Protein AF-0000000070871395 (afdb_homodimer)

Nearest PDB structures (foldseek):
  1ozb-assembly2_G  TM=5.295E-01  e=1.973E-03  Haemophilus influenzae
  5mtw-assembly1_C  TM=5.025E-01  e=4.117E-03  Mycobacterium tuberculosis H37Rv
  5mtw-assembly1_B  TM=5.045E-01  e=3.474E-03  Mycobacterium tuberculosis H37Rv
  5mtw-assembly1_A  TM=5.575E-01  e=1.206E-02  Mycobacterium tuberculosis H37Rv
  1ozb-assembly1_A  TM=4.808E-01  e=6.474E-03  Haemophilus influenzae

Structure (mmCIF, N/CA/C/O backbone):
data_AF-0000000070871395-model_v1
#
loop_
_entity.id
_entity.type
_entity.pdbx_description
1 polymer 'Enoyl-CoA hydratase'
#
loop_
_atom_site.group_PDB
_atom_site.id
_atom_site.type_symbol
_atom_site.label_atom_id
_atom_site.label_alt_id
_atom_site.label_comp_id
_atom_site.label_asym_id
_atom_site.label_entity_id
_atom_site.label_seq_id
_atom_site.pdbx_PDB_ins_code
_atom_site.Cartn_x
_atom_site.Cartn_y
_atom_site.Cartn_z
_atom_site.occupancy
_atom_site.B_iso_or_equiv
_atom_site.auth_seq_id
_atom_site.auth_comp_id
_atom_site.auth_asym_id
_atom_site.auth_atom_id
_atom_site.pdbx_PDB_model_num
ATOM 1 N N . MET A 1 1 ? 12.859 -5.609 12.695 1 22.11 1 MET A N 1
ATOM 2 C CA . MET A 1 1 ? 11.422 -5.828 12.516 1 22.11 1 MET A CA 1
ATOM 3 C C . MET A 1 1 ? 11.125 -7.301 12.258 1 22.11 1 MET A C 1
ATOM 5 O O . MET A 1 1 ? 11.57 -7.859 11.25 1 22.11 1 MET A O 1
ATOM 9 N N . ARG A 1 2 ? 11.016 -8.039 13.227 1 26.95 2 ARG A N 1
ATOM 10 C CA . ARG A 1 2 ? 10.969 -9.5 13.164 1 26.95 2 ARG A CA 1
ATOM 11 C C . ARG A 1 2 ? 9.703 -9.977 12.469 1 26.95 2 ARG A C 1
ATOM 13 O O . ARG A 1 2 ? 8.594 -9.578 12.836 1 26.95 2 ARG A O 1
ATOM 20 N N . ILE A 1 3 ? 9.758 -10.367 11.234 1 33.81 3 ILE A N 1
ATOM 21 C CA . ILE A 1 3 ? 8.719 -11.094 10.516 1 33.81 3 ILE A CA 1
ATOM 22 C C . ILE A 1 3 ? 8.375 -12.383 11.258 1 33.81 3 ILE A C 1
ATOM 24 O O . ILE A 1 3 ? 9.211 -13.289 11.359 1 33.81 3 ILE A O 1
ATOM 28 N N . THR A 1 4 ? 7.934 -12.305 12.461 1 33.53 4 THR A N 1
ATOM 29 C CA . THR A 1 4 ? 7.629 -13.547 13.18 1 33.53 4 THR A CA 1
ATOM 30 C C . THR A 1 4 ? 6.703 -14.43 12.352 1 33.53 4 THR A C 1
ATOM 32 O O . THR A 1 4 ? 6.051 -13.961 11.414 1 33.53 4 THR A O 1
ATOM 35 N N . ASN A 1 5 ? 6.641 -15.781 12.648 1 34.91 5 ASN A N 1
ATOM 36 C CA . ASN A 1 5 ? 5.832 -16.906 12.211 1 34.91 5 ASN A CA 1
ATOM 37 C C . ASN A 1 5 ? 4.363 -16.516 12.047 1 34.91 5 ASN A C 1
ATOM 39 O O . ASN A 1 5 ? 3.477 -17.375 12.133 1 34.91 5 ASN A O 1
ATOM 43 N N . LYS A 1 6 ? 3.936 -15.336 12.453 1 36.53 6 LYS A N 1
ATOM 44 C CA . LYS A 1 6 ? 2.521 -15.047 12.664 1 36.53 6 LYS A CA 1
ATOM 45 C C . LYS A 1 6 ? 1.732 -15.18 11.367 1 36.53 6 LYS A C 1
ATOM 47 O O . LYS A 1 6 ? 2.279 -14.984 10.281 1 36.53 6 LYS A O 1
ATOM 52 N N . LYS A 1 7 ? 0.699 -15.891 11.289 1 37.47 7 LYS A N 1
ATOM 53 C CA . LYS A 1 7 ? -0.439 -15.93 10.375 1 37.47 7 LYS A CA 1
ATOM 54 C C . LYS A 1 7 ? -0.646 -14.578 9.703 1 37.47 7 LYS A C 1
ATOM 56 O O . LYS A 1 7 ? -0.75 -13.547 10.375 1 37.47 7 LYS A O 1
ATOM 61 N N . SER A 1 8 ? 0.029 -14.312 8.586 1 41.66 8 SER A N 1
ATOM 62 C CA . SER A 1 8 ? -0.013 -13.094 7.781 1 41.66 8 SER A CA 1
ATOM 63 C C . SER A 1 8 ? -1.347 -12.375 7.938 1 41.66 8 SER A C 1
ATOM 65 O O . SER A 1 8 ? -2.406 -13 7.91 1 41.66 8 SER A O 1
ATOM 67 N N . LEU A 1 9 ? -1.372 -11.484 8.734 1 41.53 9 LEU A N 1
ATOM 68 C CA . LEU A 1 9 ? -2.57 -10.664 8.883 1 41.53 9 LEU A CA 1
ATOM 69 C C . LEU A 1 9 ? -3.34 -10.586 7.57 1 41.53 9 LEU A C 1
ATOM 71 O O . LEU A 1 9 ? -4.555 -10.383 7.57 1 41.53 9 LEU A O 1
ATOM 75 N N . THR A 1 10 ? -2.6 -10.656 6.469 1 49.53 10 THR A N 1
ATOM 76 C CA . THR A 1 10 ? -3.295 -10.445 5.203 1 49.53 10 THR A CA 1
ATOM 77 C C . THR A 1 10 ? -3.711 -11.781 4.586 1 49.53 10 THR A C 1
ATOM 79 O O . THR A 1 10 ? -4.375 -11.805 3.545 1 49.53 10 THR A O 1
ATOM 82 N N . GLY A 1 11 ? -3.814 -12.789 5.535 1 52.81 11 GLY A N 1
ATOM 83 C CA . GLY A 1 11 ? -4.211 -14.047 4.934 1 52.81 11 GLY A CA 1
ATOM 84 C C . GLY A 1 11 ? -3.451 -14.367 3.658 1 52.81 11 GLY A C 1
ATOM 85 O O . GLY A 1 11 ? -4.027 -14.875 2.695 1 52.81 11 GLY A O 1
ATOM 86 N N . ASP A 1 12 ? -2.287 -13.906 3.527 1 58.03 12 ASP A N 1
ATOM 87 C CA . ASP A 1 12 ? -1.455 -14.195 2.363 1 58.03 12 ASP A CA 1
ATOM 88 C C . ASP A 1 12 ? -1.134 -15.688 2.271 1 58.03 12 ASP A C 1
ATOM 90 O O . ASP A 1 12 ? -0.47 -16.234 3.15 1 58.03 12 ASP A O 1
ATOM 94 N N . HIS A 1 13 ? -1.81 -16.312 1.354 1 65.81 13 HIS A N 1
ATOM 95 C CA . HIS A 1 13 ? -1.673 -17.75 1.181 1 65.81 13 HIS A CA 1
ATOM 96 C C . HIS A 1 13 ? -0.611 -18.078 0.138 1 65.81 13 HIS A C 1
ATOM 98 O O . HIS A 1 13 ? -0.397 -19.25 -0.186 1 65.81 13 HIS A O 1
ATOM 104 N N . ASN A 1 14 ? 0.139 -17.031 -0.282 1 75.69 14 ASN A N 1
ATOM 105 C CA . ASN A 1 14 ? 1.193 -17.266 -1.264 1 75.69 14 ASN A CA 1
ATOM 106 C C . ASN A 1 14 ? 2.461 -17.797 -0.61 1 75.69 14 ASN A C 1
ATOM 108 O O . ASN A 1 14 ? 3.045 -17.156 0.259 1 75.69 14 ASN A O 1
ATOM 112 N N . TRP A 1 15 ? 2.936 -19 -0.992 1 77.19 15 TRP A N 1
ATOM 113 C CA . TRP A 1 15 ? 4 -19.75 -0.339 1 77.19 15 TRP A CA 1
ATOM 114 C C . TRP A 1 15 ? 5.336 -19.016 -0.461 1 77.19 15 TRP A C 1
ATOM 116 O O . TRP A 1 15 ? 6.25 -19.25 0.335 1 77.19 15 TRP A O 1
ATOM 126 N N . ILE A 1 16 ? 5.496 -18.125 -1.327 1 82.06 16 ILE A N 1
ATOM 127 C CA . ILE A 1 16 ? 6.77 -17.453 -1.556 1 82.06 16 ILE A CA 1
ATOM 128 C C . ILE A 1 16 ? 7.051 -16.484 -0.412 1 82.06 16 ILE A C 1
ATOM 130 O O . ILE A 1 16 ? 8.18 -16 -0.262 1 82.06 16 ILE A O 1
ATOM 134 N N . HIS A 1 17 ? 6.016 -16.141 0.31 1 85.69 17 HIS A N 1
ATOM 135 C CA . HIS A 1 17 ? 6.172 -15.211 1.426 1 85.69 17 HIS A CA 1
ATOM 136 C C . HIS A 1 17 ? 6.391 -15.961 2.736 1 85.69 17 HIS A C 1
ATOM 138 O O . HIS A 1 17 ? 6.441 -15.352 3.805 1 85.69 17 HIS A O 1
ATOM 144 N N . LYS A 1 18 ? 6.559 -17.266 2.66 1 85.5 18 LYS A N 1
ATOM 145 C CA . LYS A 1 18 ? 6.699 -18.094 3.844 1 85.5 18 LYS A CA 1
ATOM 146 C C . LYS A 1 18 ? 8.141 -18.547 4.035 1 85.5 18 LYS A C 1
ATOM 148 O O . LYS A 1 18 ? 8.906 -18.625 3.07 1 85.5 18 LYS A O 1
ATOM 153 N N . TYR A 1 19 ? 8.461 -18.875 5.258 1 87 19 TYR A N 1
ATOM 154 C CA . TYR A 1 19 ? 9.844 -19.203 5.605 1 87 19 TYR A CA 1
ATOM 155 C C . TYR A 1 19 ? 10.305 -20.469 4.895 1 87 19 TYR A C 1
ATOM 157 O O . TYR A 1 19 ? 11.5 -20.656 4.656 1 87 19 TYR A O 1
ATOM 165 N N . ASP A 1 20 ? 9.367 -21.328 4.582 1 88.12 20 ASP A N 1
ATOM 166 C CA . ASP A 1 20 ? 9.727 -22.578 3.926 1 88.12 20 ASP A CA 1
ATOM 167 C C . ASP A 1 20 ? 9.68 -22.453 2.406 1 88.12 20 ASP A C 1
ATOM 169 O O . ASP A 1 20 ? 9.617 -23.453 1.688 1 88.12 20 ASP A O 1
ATOM 173 N N . ALA A 1 21 ? 9.703 -21.219 1.979 1 84.88 21 ALA A N 1
ATOM 174 C CA . ALA A 1 21 ? 9.594 -20.969 0.545 1 84.88 21 ALA A CA 1
ATOM 175 C C . ALA A 1 21 ? 10.703 -21.688 -0.224 1 84.88 21 ALA A C 1
ATOM 177 O O . ALA A 1 21 ? 10.453 -22.281 -1.278 1 84.88 21 ALA A O 1
ATOM 178 N N . LYS A 1 22 ? 11.898 -21.625 0.242 1 85.19 22 LYS A N 1
ATOM 179 C CA . LYS A 1 22 ? 13.016 -22.266 -0.432 1 85.19 22 LYS A CA 1
ATOM 180 C C . LYS A 1 22 ? 12.789 -23.781 -0.549 1 85.19 22 LYS A C 1
ATOM 182 O O . LYS A 1 22 ? 13.016 -24.359 -1.609 1 85.19 22 LYS A O 1
ATOM 187 N N . GLU A 1 23 ? 12.328 -24.281 0.44 1 89.19 23 GLU A N 1
ATOM 188 C CA . GLU A 1 23 ? 12.062 -25.719 0.458 1 89.19 23 GLU A CA 1
ATOM 189 C C . GLU A 1 23 ? 10.945 -26.094 -0.518 1 89.19 23 GLU A C 1
ATOM 191 O O . GLU A 1 23 ? 10.914 -27.203 -1.042 1 89.19 23 GLU A O 1
ATOM 196 N N . ARG A 1 24 ? 10.125 -25.141 -0.792 1 82.56 24 ARG A N 1
ATOM 197 C CA . ARG A 1 24 ? 8.977 -25.391 -1.659 1 82.56 24 ARG A CA 1
ATOM 198 C C . ARG A 1 24 ? 9.312 -25.062 -3.113 1 82.56 24 ARG A C 1
ATOM 200 O O . ARG A 1 24 ? 8.469 -25.219 -3.996 1 82.56 24 ARG A O 1
ATOM 207 N N . GLY A 1 25 ? 10.594 -24.578 -3.227 1 83.06 25 GLY A N 1
ATOM 208 C CA . GLY A 1 25 ? 11.008 -24.453 -4.613 1 83.06 25 GLY A CA 1
ATOM 209 C C . GLY A 1 25 ? 11.281 -23.016 -5.027 1 83.06 25 GLY A C 1
ATOM 210 O O . GLY A 1 25 ? 11.508 -22.734 -6.207 1 83.06 25 GLY A O 1
ATOM 211 N N . SER A 1 26 ? 11.219 -22.109 -4.129 1 83 26 SER A N 1
ATOM 212 C CA . SER A 1 26 ? 11.555 -20.734 -4.453 1 83 26 SER A CA 1
ATOM 213 C C . SER A 1 26 ? 13.008 -20.594 -4.898 1 83 26 SER A C 1
ATOM 215 O O . SER A 1 26 ? 13.891 -21.234 -4.328 1 83 26 SER A O 1
ATOM 217 N N . PRO A 1 27 ? 13.219 -19.766 -5.895 1 86.5 27 PRO A N 1
ATOM 218 C CA . PRO A 1 27 ? 14.609 -19.531 -6.309 1 86.5 27 PRO A CA 1
ATOM 219 C C . PRO A 1 27 ? 15.375 -18.641 -5.34 1 86.5 27 PRO A C 1
ATOM 221 O O . PRO A 1 27 ? 16.578 -18.422 -5.516 1 86.5 27 PRO A O 1
ATOM 224 N N . PHE A 1 28 ? 14.797 -18.234 -4.352 1 88.38 28 PHE A N 1
ATOM 225 C CA . PHE A 1 28 ? 15.422 -17.312 -3.404 1 88.38 28 PHE A CA 1
ATOM 226 C C . PHE A 1 28 ? 15.805 -18.047 -2.123 1 88.38 28 PHE A C 1
ATOM 228 O O . PHE A 1 28 ? 15.188 -19.047 -1.763 1 88.38 28 PHE A O 1
ATOM 235 N N . GLU A 1 29 ? 16.797 -17.547 -1.512 1 88.62 29 GLU A N 1
ATOM 236 C CA . GLU A 1 29 ? 17.344 -18.188 -0.327 1 88.62 29 GLU A CA 1
ATOM 237 C C . GLU A 1 29 ? 16.484 -17.906 0.906 1 88.62 29 GLU A C 1
ATOM 239 O O . GLU A 1 29 ? 16.641 -18.562 1.935 1 88.62 29 GLU A O 1
ATOM 244 N N . ASP A 1 30 ? 15.633 -16.922 0.825 1 91 30 ASP A N 1
ATOM 245 C CA . ASP A 1 30 ? 14.75 -16.516 1.918 1 91 30 ASP A CA 1
ATOM 246 C C . ASP A 1 30 ? 13.367 -16.125 1.396 1 91 30 ASP A C 1
ATOM 248 O O . ASP A 1 30 ? 13.164 -16.016 0.184 1 91 30 ASP A O 1
ATOM 252 N N . ALA A 1 31 ? 12.406 -15.977 2.309 1 90 31 ALA A N 1
ATOM 253 C CA . ALA A 1 31 ? 11.062 -15.531 1.953 1 90 31 ALA A CA 1
ATOM 254 C C . ALA A 1 31 ? 11.086 -14.133 1.355 1 90 31 ALA A C 1
ATOM 256 O O . ALA A 1 31 ? 11.938 -13.312 1.709 1 90 31 ALA A O 1
ATOM 257 N N . ILE A 1 32 ? 10.203 -13.875 0.494 1 91.25 32 ILE A N 1
ATOM 258 C CA . ILE A 1 32 ? 10.023 -12.562 -0.107 1 91.25 32 ILE A CA 1
ATOM 259 C C . ILE A 1 32 ? 9.055 -11.734 0.738 1 91.25 32 ILE A C 1
ATOM 261 O O . ILE A 1 32 ? 8 -12.234 1.15 1 91.25 32 ILE A O 1
ATOM 265 N N . ALA A 1 33 ? 9.43 -10.484 1.081 1 90.81 33 ALA A N 1
ATOM 266 C CA . ALA A 1 33 ? 8.516 -9.562 1.755 1 90.81 33 ALA A CA 1
ATOM 267 C C . ALA A 1 33 ? 7.332 -9.211 0.858 1 90.81 33 ALA A C 1
ATOM 269 O O . ALA A 1 33 ? 7.484 -9.062 -0.356 1 90.81 33 ALA A O 1
ATOM 270 N N . HIS A 1 34 ? 6.188 -9.062 1.497 1 89.56 34 HIS A N 1
ATOM 271 C CA . HIS A 1 34 ? 5.047 -8.547 0.75 1 89.56 34 HIS A CA 1
ATOM 272 C C . HIS A 1 34 ? 5.324 -7.145 0.223 1 89.56 34 HIS A C 1
ATOM 274 O O . HIS A 1 34 ? 5.887 -6.309 0.935 1 89.56 34 HIS A O 1
ATOM 280 N N . GLY A 1 35 ? 4.934 -6.898 -0.974 1 92.19 35 GLY A N 1
ATOM 281 C CA . GLY A 1 35 ? 5.109 -5.578 -1.555 1 92.19 35 GLY A CA 1
ATOM 282 C C . GLY A 1 35 ? 4.516 -4.469 -0.708 1 92.19 35 GLY A C 1
ATOM 283 O O . GLY A 1 35 ? 5.133 -3.414 -0.536 1 92.19 35 GLY A O 1
ATOM 284 N N . LEU A 1 36 ? 3.385 -4.758 -0.172 1 92.62 36 LEU A N 1
ATOM 285 C CA . LEU A 1 36 ? 2.699 -3.744 0.622 1 92.62 36 LEU A CA 1
ATOM 286 C C . LEU A 1 36 ? 3.424 -3.508 1.943 1 92.62 36 LEU A C 1
ATOM 288 O O . LEU A 1 36 ? 3.336 -2.42 2.518 1 92.62 36 LEU A O 1
ATOM 292 N N . LEU A 1 37 ? 4.094 -4.504 2.412 1 88.81 37 LEU A N 1
ATOM 293 C CA . LEU A 1 37 ? 4.949 -4.281 3.574 1 88.81 37 LEU A CA 1
ATOM 294 C C . LEU A 1 37 ? 6.09 -3.33 3.232 1 88.81 37 LEU A C 1
ATOM 296 O O . LEU A 1 37 ? 6.359 -2.387 3.979 1 88.81 37 LEU A O 1
ATOM 300 N N . THR A 1 38 ? 6.75 -3.584 2.141 1 91.75 38 THR A N 1
ATOM 301 C CA . THR A 1 38 ? 7.805 -2.693 1.665 1 91.75 38 THR A CA 1
ATOM 302 C C . THR A 1 38 ? 7.277 -1.269 1.515 1 91.75 38 THR A C 1
ATOM 304 O O . THR A 1 38 ? 7.914 -0.315 1.969 1 91.75 38 THR A O 1
ATOM 307 N N . LEU A 1 39 ? 6.105 -1.168 0.955 1 95 39 LEU A N 1
ATOM 308 C CA . LEU A 1 39 ? 5.48 0.131 0.728 1 95 39 LEU A CA 1
ATOM 309 C C . LEU A 1 39 ? 5.184 0.829 2.051 1 95 39 LEU A C 1
ATOM 311 O O . LEU A 1 39 ? 5.289 2.055 2.15 1 95 39 LEU A O 1
ATOM 315 N N . SER A 1 40 ? 4.887 0.108 3.033 1 91 40 SER A N 1
ATOM 316 C CA . SER A 1 40 ? 4.43 0.653 4.305 1 91 40 SER A CA 1
ATOM 317 C C . SER A 1 40 ? 5.547 1.415 5.016 1 91 40 SER A C 1
ATOM 319 O O . SER A 1 40 ? 5.285 2.199 5.93 1 91 40 SER A O 1
ATOM 321 N N . PHE A 1 41 ? 6.734 1.314 4.602 1 89.94 41 PHE A N 1
ATOM 322 C CA . PHE A 1 41 ? 7.855 2.018 5.215 1 89.94 41 PHE A CA 1
ATOM 323 C C . PHE A 1 41 ? 8 3.418 4.629 1 89.94 41 PHE A C 1
ATOM 325 O O . PHE A 1 41 ? 8.68 4.266 5.207 1 89.94 41 PHE A O 1
ATOM 332 N N . THR A 1 42 ? 7.383 3.68 3.543 1 93.19 42 THR A N 1
ATOM 333 C CA . THR A 1 42 ? 7.645 4.906 2.797 1 93.19 42 THR A CA 1
ATOM 334 C C . THR A 1 42 ? 7.156 6.125 3.574 1 93.19 42 THR A C 1
ATOM 336 O O . THR A 1 42 ? 7.816 7.164 3.588 1 93.19 42 THR A O 1
ATOM 339 N N . PRO A 1 43 ? 6.004 6.09 4.25 1 87.88 43 PRO A N 1
ATOM 340 C CA . PRO A 1 43 ? 5.594 7.277 5 1 87.88 43 PRO A CA 1
ATOM 341 C C . PRO A 1 43 ? 6.598 7.668 6.082 1 87.88 43 PRO A C 1
ATOM 343 O O . PRO A 1 43 ? 6.902 8.852 6.25 1 87.88 43 PRO A O 1
ATOM 346 N N . THR A 1 44 ? 7.082 6.688 6.812 1 85 44 THR A N 1
ATOM 347 C CA . THR A 1 44 ? 8.062 6.949 7.859 1 85 44 THR A CA 1
ATOM 348 C C . THR A 1 44 ? 9.359 7.496 7.27 1 85 44 THR A C 1
ATOM 350 O O . THR A 1 44 ? 9.93 8.453 7.789 1 85 44 THR A O 1
ATOM 353 N N . MET A 1 45 ? 9.805 6.906 6.25 1 87.94 45 MET A N 1
ATOM 354 C CA . MET A 1 45 ? 11.023 7.359 5.578 1 87.94 45 MET A CA 1
ATOM 355 C C . MET A 1 45 ? 10.867 8.797 5.09 1 87.94 45 MET A C 1
ATOM 357 O O . MET A 1 45 ? 11.789 9.602 5.227 1 87.94 45 MET A O 1
ATOM 361 N N . LEU A 1 46 ? 9.727 9.062 4.516 1 86.75 46 LEU A N 1
ATOM 362 C CA . LEU A 1 46 ? 9.461 10.398 4.004 1 86.75 46 LEU A CA 1
ATOM 363 C C . LEU A 1 46 ? 9.453 11.422 5.137 1 86.75 46 LEU A C 1
ATOM 365 O O . LEU A 1 46 ? 10.016 12.516 5 1 86.75 46 LEU A O 1
ATOM 369 N N . TYR A 1 47 ? 8.82 11.078 6.199 1 82.88 47 TYR A N 1
ATOM 370 C CA . TYR A 1 47 ? 8.805 11.953 7.363 1 82.88 47 TYR A CA 1
ATOM 371 C C . TYR A 1 47 ? 10.219 12.273 7.824 1 82.88 47 TYR A C 1
ATOM 373 O O . TYR A 1 47 ? 10.531 13.43 8.125 1 82.88 47 TYR A O 1
ATOM 381 N N . GLU A 1 48 ? 11.031 11.266 7.895 1 82.88 48 GLU A N 1
ATOM 382 C CA . GLU A 1 48 ? 12.414 11.445 8.312 1 82.88 48 GLU A CA 1
ATOM 383 C C . GLU A 1 48 ? 13.156 12.398 7.379 1 82.88 48 GLU A C 1
ATOM 385 O O . GLU A 1 48 ? 13.922 13.25 7.832 1 82.88 48 GLU A O 1
ATOM 390 N N . VAL A 1 49 ? 12.906 12.273 6.137 1 82.31 49 VAL A N 1
ATOM 391 C CA . VAL A 1 49 ? 13.555 13.109 5.129 1 82.31 49 VAL A CA 1
ATOM 392 C C . VAL A 1 49 ? 13.086 14.555 5.277 1 82.31 49 VAL A C 1
ATOM 394 O O . VAL A 1 49 ? 13.891 15.484 5.211 1 82.31 49 VAL A O 1
ATOM 397 N N . ILE A 1 50 ? 11.836 14.711 5.461 1 77.12 50 ILE A N 1
ATOM 398 C CA . ILE A 1 50 ? 11.266 16.047 5.586 1 77.12 50 ILE A CA 1
ATOM 399 C C . ILE A 1 50 ? 11.789 16.719 6.855 1 77.12 50 ILE A C 1
ATOM 401 O O . ILE A 1 50 ? 12.188 17.891 6.832 1 77.12 50 ILE A O 1
ATOM 405 N N . MET A 1 51 ? 11.766 15.992 7.926 1 74.94 51 MET A N 1
ATOM 406 C CA . MET A 1 51 ? 12.203 16.547 9.203 1 74.94 51 MET A CA 1
ATOM 407 C C . MET A 1 51 ? 13.688 16.891 9.164 1 74.94 51 MET A C 1
ATOM 409 O O . MET A 1 51 ? 14.125 17.859 9.773 1 74.94 51 MET A O 1
ATOM 413 N N . ARG A 1 52 ? 14.352 16.094 8.523 1 73.81 52 ARG A N 1
ATOM 414 C CA . ARG A 1 52 ? 15.797 16.312 8.438 1 73.81 52 ARG A CA 1
ATOM 415 C C . ARG A 1 52 ? 16.125 17.516 7.555 1 73.81 52 ARG A C 1
ATOM 417 O O . ARG A 1 52 ? 17.031 18.281 7.848 1 73.81 52 ARG A O 1
ATOM 424 N N . ASN A 1 53 ? 15.469 17.641 6.473 1 69.56 53 ASN A N 1
ATOM 425 C CA . ASN A 1 53 ? 15.82 18.641 5.48 1 69.56 53 ASN A CA 1
ATOM 426 C C . ASN A 1 53 ? 14.969 19.906 5.633 1 69.56 53 ASN A C 1
ATOM 428 O O . ASN A 1 53 ? 15.383 20.984 5.215 1 69.56 53 ASN A O 1
ATOM 432 N N . PHE A 1 54 ? 13.805 19.812 5.992 1 58.34 54 PHE A N 1
ATOM 433 C CA . PHE A 1 54 ? 12.898 20.953 6.039 1 58.34 54 PHE A CA 1
ATOM 434 C C . PHE A 1 54 ? 12.688 21.406 7.477 1 58.34 54 PHE A C 1
ATOM 436 O O . PHE A 1 54 ? 11.633 21.938 7.812 1 58.34 54 PHE A O 1
ATOM 443 N N . ASN A 1 55 ? 13.625 21.188 8.289 1 51.53 55 ASN A N 1
ATOM 444 C CA . ASN A 1 55 ? 13.5 21.891 9.562 1 51.53 55 ASN A CA 1
ATOM 445 C C . ASN A 1 55 ? 12.844 23.25 9.391 1 51.53 55 ASN A C 1
ATOM 447 O O . ASN A 1 55 ? 12.312 23.812 10.344 1 51.53 55 ASN A O 1
ATOM 451 N N . ALA A 1 56 ? 13.148 23.906 8.258 1 42.94 56 ALA A N 1
ATOM 452 C CA . ALA A 1 56 ? 12.844 25.328 8.094 1 42.94 56 ALA A CA 1
ATOM 453 C C . ALA A 1 56 ? 11.414 25.531 7.602 1 42.94 56 ALA A C 1
ATOM 455 O O . ALA A 1 56 ? 10.984 26.656 7.375 1 42.94 56 ALA A O 1
ATOM 456 N N . LEU A 1 57 ? 10.875 24.562 6.961 1 46.94 57 LEU A N 1
ATOM 457 C CA . LEU A 1 57 ? 9.578 25.047 6.504 1 46.94 57 LEU A CA 1
ATOM 458 C C . LEU A 1 57 ? 8.648 25.312 7.684 1 46.94 57 LEU A C 1
ATOM 460 O O . LEU A 1 57 ? 8.648 24.562 8.664 1 46.94 57 LEU A O 1
ATOM 464 N N . PRO A 1 58 ? 8.422 26.578 7.898 1 43.56 58 PRO A N 1
ATOM 465 C CA . PRO A 1 58 ? 7.488 26.938 8.969 1 43.56 58 PRO A CA 1
ATOM 466 C C . PRO A 1 58 ? 6.32 25.953 9.094 1 43.56 58 PRO A C 1
ATOM 468 O O . PRO A 1 58 ? 5.344 26.062 8.344 1 43.56 58 PRO A O 1
ATOM 471 N N . LEU A 1 59 ? 6.605 24.609 9.156 1 48.31 59 LEU A N 1
ATOM 472 C CA . LEU A 1 59 ? 5.641 23.594 9.547 1 48.31 59 LEU A CA 1
ATOM 473 C C . LEU A 1 59 ? 4.723 24.109 10.656 1 48.31 59 LEU A C 1
ATOM 475 O O . LEU A 1 59 ? 3.838 23.375 11.117 1 48.31 59 LEU A O 1
ATOM 479 N N . LYS A 1 60 ? 5.16 25.25 11.133 1 49.41 60 LYS A N 1
ATOM 480 C CA . LYS A 1 60 ? 4.328 25.828 12.188 1 49.41 60 LYS A CA 1
ATOM 481 C C . LYS A 1 60 ? 2.865 25.891 11.758 1 49.41 60 LYS A C 1
ATOM 483 O O . LYS A 1 60 ? 1.965 25.828 12.594 1 49.41 60 LYS A O 1
ATOM 488 N N . GLN A 1 61 ? 2.738 25.984 10.43 1 54.94 61 GL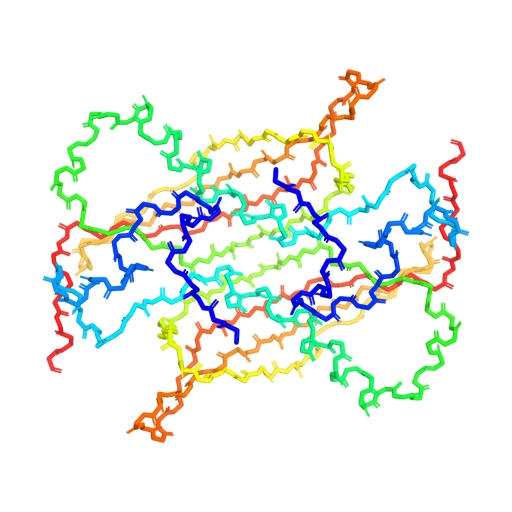N A N 1
ATOM 489 C CA . GLN A 1 61 ? 1.337 26.141 10.047 1 54.94 61 GLN A CA 1
ATOM 490 C C . GLN A 1 61 ? 0.797 24.859 9.422 1 54.94 61 GLN A C 1
ATOM 492 O O . GLN A 1 61 ? -0.337 24.828 8.945 1 54.94 61 GLN A O 1
ATOM 497 N N . MET A 1 62 ? 1.738 23.812 9.406 1 59.12 62 MET A N 1
ATOM 498 C CA . MET A 1 62 ? 1.2 22.578 8.852 1 59.12 62 MET A CA 1
ATOM 499 C C . MET A 1 62 ? 0.37 21.828 9.891 1 59.12 62 MET A C 1
ATOM 501 O O . MET A 1 62 ? 0.869 21.5 10.969 1 59.12 62 MET A O 1
ATOM 505 N N . LYS A 1 63 ? -0.875 21.875 9.609 1 65 63 LYS A N 1
ATOM 506 C CA . LYS A 1 63 ? -1.784 21.266 10.578 1 65 63 LYS A CA 1
ATOM 507 C C . LYS A 1 63 ? -1.799 19.75 10.438 1 65 63 LYS A C 1
ATOM 509 O O . LYS A 1 63 ? -1.7 19.016 11.43 1 65 63 LYS A O 1
ATOM 514 N N . SER A 1 64 ? -1.874 19.297 9.039 1 73 64 SER A N 1
ATOM 515 C CA . SER A 1 64 ? -1.896 17.844 8.875 1 73 64 SER A CA 1
ATOM 516 C C . SER A 1 64 ? -1.399 17.438 7.488 1 73 64 SER A C 1
ATOM 518 O O . SER A 1 64 ? -1.484 18.219 6.539 1 73 64 SER A O 1
ATOM 520 N N . THR A 1 65 ? -0.684 16.391 7.387 1 79.44 65 THR A N 1
ATOM 521 C CA . THR A 1 65 ? -0.347 15.742 6.125 1 79.44 65 THR A CA 1
ATOM 522 C C . THR A 1 65 ? -1.152 14.461 5.941 1 79.44 65 THR A C 1
ATOM 524 O O . THR A 1 65 ? -1.266 13.656 6.871 1 79.44 65 THR A O 1
ATOM 527 N N . VAL A 1 66 ? -1.722 14.352 4.758 1 84.38 66 VAL A N 1
ATOM 528 C CA . VAL A 1 66 ? -2.574 13.203 4.469 1 84.38 66 VAL A CA 1
ATOM 529 C C . VAL A 1 66 ? -2.027 12.445 3.266 1 84.38 66 VAL A C 1
ATOM 531 O O . VAL A 1 66 ? -1.617 13.055 2.273 1 84.38 66 VAL A O 1
ATOM 534 N N . ASN A 1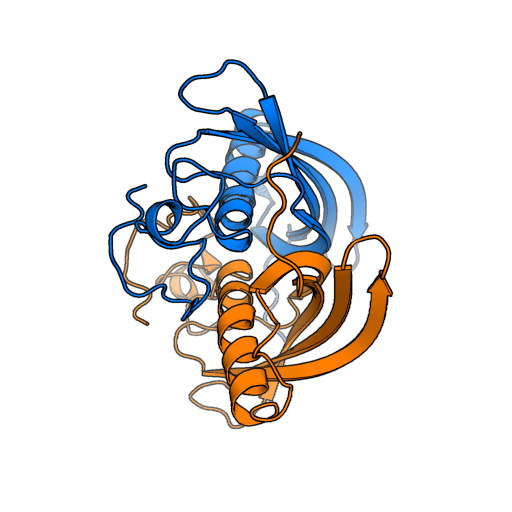 67 ? -1.887 11.18 3.422 1 92.5 67 ASN A N 1
ATOM 535 C CA . ASN A 1 67 ? -1.686 10.336 2.25 1 92.5 67 ASN A CA 1
ATOM 536 C C . ASN A 1 67 ? -2.947 10.242 1.398 1 92.5 67 ASN A C 1
ATOM 538 O O . ASN A 1 67 ? -3.896 9.547 1.759 1 92.5 67 ASN A O 1
ATOM 542 N N . TYR A 1 68 ? -2.91 10.969 0.3 1 94.75 68 TYR A N 1
ATOM 543 C CA . TYR A 1 68 ? -4.086 11.055 -0.558 1 94.75 68 TYR A CA 1
ATOM 544 C C . TYR A 1 68 ? -4.148 9.875 -1.522 1 94.75 68 TYR A C 1
ATOM 546 O O . TYR A 1 68 ? -5.199 9.594 -2.105 1 94.75 68 TYR A O 1
ATOM 554 N N . GLY A 1 69 ? -3.027 9.234 -1.727 1 97.81 69 GLY A N 1
ATOM 555 C CA . GLY A 1 69 ? -2.996 8.078 -2.604 1 97.81 69 GLY A CA 1
ATOM 556 C C . GLY A 1 69 ? -1.707 7.965 -3.396 1 97.81 69 GLY A C 1
ATOM 557 O O . GLY A 1 69 ? -0.657 8.43 -2.951 1 97.81 69 GLY A O 1
ATOM 558 N N . TYR A 1 70 ? -1.817 7.27 -4.531 1 98.56 70 TYR A N 1
ATOM 559 C CA . TYR A 1 70 ? -0.68 6.984 -5.398 1 98.56 70 TYR A CA 1
ATOM 560 C C . TYR A 1 70 ? -1.09 7.02 -6.867 1 98.56 70 TYR A C 1
ATOM 562 O O . TYR A 1 70 ? -2.156 6.523 -7.23 1 98.56 70 TYR A O 1
ATOM 570 N N . ASP A 1 71 ? -0.22 7.598 -7.664 1 98.56 71 ASP A N 1
ATOM 571 C CA . ASP A 1 71 ? -0.465 7.621 -9.102 1 98.56 71 ASP A CA 1
ATOM 572 C C . ASP A 1 71 ? 0.11 6.379 -9.781 1 98.56 71 ASP A C 1
ATOM 574 O O . ASP A 1 71 ? -0.314 6.008 -10.875 1 98.56 71 ASP A O 1
ATOM 578 N N . LYS A 1 72 ? 1.103 5.797 -9.055 1 98.62 72 LYS A N 1
ATOM 579 C CA . LYS A 1 72 ? 1.759 4.617 -9.609 1 98.62 72 LYS A CA 1
ATOM 580 C C . LYS A 1 72 ? 2.602 3.904 -8.555 1 98.62 72 LYS A C 1
ATOM 582 O O . LYS A 1 72 ? 3.309 4.551 -7.781 1 98.62 72 LYS A O 1
ATOM 587 N N . ILE A 1 73 ? 2.467 2.613 -8.562 1 98.62 73 ILE A N 1
ATOM 588 C CA . ILE A 1 73 ? 3.371 1.761 -7.793 1 98.62 73 ILE A CA 1
ATOM 589 C C . ILE A 1 73 ? 3.787 0.559 -8.641 1 98.62 73 ILE A C 1
ATOM 591 O O . ILE A 1 73 ? 2.941 -0.1 -9.25 1 98.62 73 ILE A O 1
ATOM 595 N N . ARG A 1 74 ? 5.086 0.333 -8.711 1 98.69 74 ARG A N 1
ATOM 596 C CA . ARG A 1 74 ? 5.574 -0.899 -9.32 1 98.69 74 ARG A CA 1
ATOM 597 C C . ARG A 1 74 ? 6.566 -1.605 -8.406 1 98.69 74 ARG A C 1
ATOM 599 O O . ARG A 1 74 ? 7.52 -0.991 -7.918 1 98.69 74 ARG A O 1
ATOM 606 N N . PHE A 1 75 ? 6.234 -2.857 -8.141 1 97.56 75 PHE A N 1
ATOM 607 C CA . PHE A 1 75 ? 7.203 -3.717 -7.469 1 97.56 75 PHE A CA 1
ATOM 608 C C . PHE A 1 75 ? 8.094 -4.422 -8.484 1 97.56 75 PHE A C 1
ATOM 610 O O . PHE A 1 75 ? 7.617 -5.219 -9.289 1 97.56 75 PHE A O 1
ATOM 617 N N . ILE A 1 76 ? 9.367 -4.168 -8.398 1 97.06 76 ILE A N 1
ATOM 618 C CA . ILE A 1 76 ? 10.281 -4.523 -9.477 1 97.06 76 ILE A CA 1
ATOM 619 C C . ILE A 1 76 ? 11.102 -5.75 -9.07 1 97.06 76 ILE A C 1
ATOM 621 O O . ILE A 1 76 ? 11 -6.805 -9.703 1 97.06 76 ILE A O 1
ATOM 625 N N . SER A 1 77 ? 11.859 -5.594 -7.988 1 96.19 77 SER A N 1
ATOM 626 C CA . SER A 1 77 ? 12.672 -6.703 -7.5 1 96.19 77 SER A CA 1
ATOM 627 C C . SER A 1 77 ? 12.203 -7.16 -6.121 1 96.19 77 SER A C 1
ATOM 629 O O . SER A 1 77 ? 11.844 -6.336 -5.277 1 96.19 77 SER A O 1
ATOM 631 N N . PRO A 1 78 ? 12.219 -8.43 -5.922 1 94.25 78 PRO A N 1
ATOM 632 C CA . PRO A 1 78 ? 11.797 -8.922 -4.605 1 94.25 78 PRO A CA 1
ATOM 633 C C . PRO A 1 78 ? 12.719 -8.453 -3.48 1 94.25 78 PRO A C 1
ATOM 635 O O . PRO A 1 78 ? 13.93 -8.352 -3.672 1 94.25 78 PRO A O 1
ATOM 638 N N . VAL A 1 79 ? 12.133 -8.102 -2.398 1 95.12 79 VAL A N 1
ATOM 639 C CA . VAL A 1 79 ? 12.859 -7.84 -1.158 1 95.12 79 VAL A CA 1
ATOM 640 C C . VAL A 1 79 ? 12.82 -9.086 -0.27 1 95.12 79 VAL A C 1
ATOM 642 O O . VAL A 1 79 ? 11.742 -9.539 0.126 1 95.12 79 VAL A O 1
ATOM 645 N N . LEU A 1 80 ? 13.945 -9.664 -0.055 1 93.25 80 LEU A N 1
ATOM 646 C CA . LEU A 1 80 ? 14 -10.812 0.84 1 93.25 80 LEU A CA 1
ATOM 647 C C . LEU A 1 80 ? 13.945 -10.367 2.299 1 93.25 80 LEU A C 1
ATOM 649 O O . LEU A 1 80 ? 14.414 -9.281 2.639 1 93.25 80 LEU A O 1
ATOM 653 N N . VAL A 1 81 ? 13.391 -11.328 3.018 1 89.69 81 VAL A N 1
ATOM 654 C CA . VAL A 1 81 ? 13.352 -11.055 4.449 1 89.69 81 VAL A CA 1
ATOM 655 C C . VAL A 1 81 ? 14.773 -10.859 4.973 1 89.69 81 VAL A C 1
ATOM 657 O O . VAL A 1 81 ? 15.695 -11.57 4.566 1 89.69 81 VAL A O 1
ATOM 660 N N . ASN A 1 82 ? 15.102 -9.844 5.68 1 89.12 82 ASN A N 1
ATOM 661 C CA . ASN A 1 82 ? 16.359 -9.523 6.336 1 89.12 82 ASN A CA 1
ATOM 662 C C . ASN A 1 82 ? 17.266 -8.688 5.438 1 89.12 82 ASN A C 1
ATOM 664 O O . ASN A 1 82 ? 18.406 -8.375 5.809 1 89.12 82 ASN A O 1
ATOM 668 N N . ASN A 1 83 ? 16.844 -8.445 4.176 1 93.38 83 ASN A N 1
ATOM 669 C CA . ASN A 1 83 ? 17.562 -7.473 3.359 1 93.38 83 ASN A CA 1
ATOM 670 C C . ASN A 1 83 ? 17.281 -6.043 3.818 1 93.38 83 ASN A C 1
ATOM 672 O O . ASN A 1 83 ? 16.25 -5.77 4.426 1 93.38 83 ASN A O 1
ATOM 676 N N . SER A 1 84 ? 18.188 -5.176 3.609 1 94.06 84 SER A N 1
ATOM 677 C CA . SER A 1 84 ? 17.984 -3.76 3.891 1 94.06 84 SER A CA 1
ATOM 678 C C . SER A 1 84 ? 17.312 -3.055 2.715 1 94.06 84 SER A C 1
ATOM 680 O O . SER A 1 84 ? 17.438 -3.494 1.569 1 94.06 84 SER A O 1
ATOM 682 N N . ILE A 1 85 ? 16.516 -2.008 3.096 1 95.69 85 ILE A N 1
ATOM 683 C CA . ILE A 1 85 ? 15.93 -1.167 2.059 1 95.69 85 ILE A CA 1
ATOM 684 C C . ILE A 1 85 ? 16.297 0.295 2.312 1 95.69 85 ILE A C 1
ATOM 686 O O . ILE A 1 85 ? 16.531 0.692 3.455 1 95.69 85 ILE A O 1
ATOM 690 N N . ARG A 1 86 ? 16.422 1.058 1.202 1 95.62 86 ARG A N 1
ATOM 691 C CA . ARG A 1 86 ? 16.656 2.498 1.231 1 95.62 86 ARG A CA 1
ATOM 692 C C . ARG A 1 86 ? 15.695 3.221 0.282 1 95.62 86 ARG A C 1
ATOM 694 O O . ARG A 1 86 ? 15.422 2.732 -0.814 1 95.62 86 ARG A O 1
ATOM 701 N N . GLY A 1 87 ? 15.195 4.312 0.741 1 96.44 87 GLY A N 1
ATOM 702 C CA . GLY A 1 87 ? 14.297 5.121 -0.071 1 96.44 87 GLY A CA 1
ATOM 703 C C . GLY A 1 87 ? 14.945 6.391 -0.592 1 96.44 87 GLY A C 1
ATOM 704 O O . GLY A 1 87 ? 15.719 7.035 0.119 1 96.44 87 GLY A O 1
ATOM 705 N N . LYS A 1 88 ? 14.75 6.688 -1.798 1 96.44 88 LYS A N 1
ATOM 706 C CA . LYS A 1 88 ? 15.078 7.973 -2.41 1 96.44 88 LYS A CA 1
ATOM 707 C C . LYS A 1 88 ? 13.82 8.773 -2.727 1 96.44 88 LYS A C 1
ATOM 709 O O . LYS A 1 88 ? 12.898 8.258 -3.367 1 96.44 88 LYS A O 1
ATOM 714 N N . PHE A 1 89 ? 13.805 10.016 -2.305 1 95.56 89 PHE A N 1
ATOM 715 C CA . PHE A 1 89 ? 12.609 10.836 -2.408 1 95.56 89 PHE A CA 1
ATOM 716 C C . PHE A 1 89 ? 12.883 12.102 -3.217 1 95.56 89 PHE A C 1
ATOM 718 O O . PHE A 1 89 ? 13.836 12.828 -2.938 1 95.56 89 PHE A O 1
ATOM 725 N N . GLU A 1 90 ? 12.078 12.312 -4.23 1 95.94 90 GLU A N 1
ATOM 726 C CA . GLU A 1 90 ? 12.133 13.516 -5.055 1 95.94 90 GLU A CA 1
ATOM 727 C C . GLU A 1 90 ? 10.75 14.141 -5.215 1 95.94 90 GLU A C 1
ATOM 729 O O . GLU A 1 90 ? 9.758 13.43 -5.363 1 95.94 90 GLU A O 1
ATOM 734 N N . ILE A 1 91 ? 10.664 15.445 -5.191 1 94.62 91 ILE A N 1
ATOM 735 C CA . ILE A 1 91 ? 9.406 16.125 -5.461 1 94.62 91 ILE A CA 1
ATOM 736 C C . ILE A 1 91 ? 9.188 16.234 -6.969 1 94.62 91 ILE A C 1
ATOM 738 O O . ILE A 1 91 ? 9.992 16.859 -7.676 1 94.62 91 ILE A O 1
ATOM 742 N N . LYS A 1 92 ? 8.18 15.609 -7.391 1 96.88 92 LYS A N 1
ATOM 743 C CA . LYS A 1 92 ? 7.84 15.633 -8.812 1 96.88 92 LYS A CA 1
ATOM 744 C C . LYS A 1 92 ? 6.996 16.859 -9.148 1 96.88 92 LYS A C 1
ATOM 746 O O . LYS A 1 92 ? 7.148 17.453 -10.219 1 96.88 92 LYS A O 1
ATOM 751 N N . SER A 1 93 ? 6.047 17.219 -8.25 1 96.19 93 SER A N 1
ATOM 752 C CA . SER A 1 93 ? 5.18 18.359 -8.477 1 96.19 93 SER A CA 1
ATOM 753 C C . SER A 1 93 ? 4.625 18.906 -7.164 1 96.19 93 SER A C 1
ATOM 755 O O . SER A 1 93 ? 4.492 18.156 -6.188 1 96.19 93 SER A O 1
ATOM 757 N N . VAL A 1 94 ? 4.395 20.1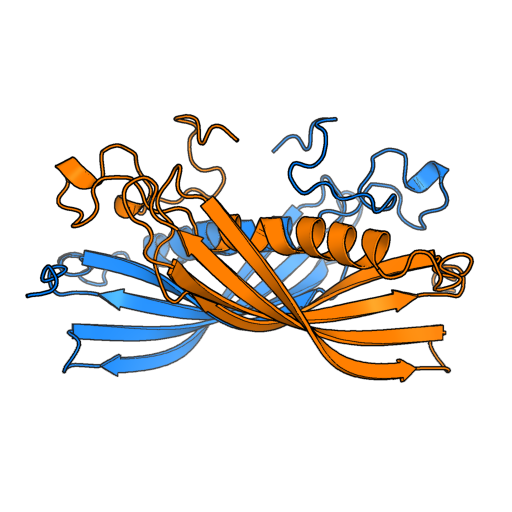72 -7.113 1 93 94 VAL A N 1
ATOM 758 C CA . VAL A 1 94 ? 3.736 20.875 -6.016 1 93 94 VAL A CA 1
ATOM 759 C C . VAL A 1 94 ? 2.631 21.766 -6.562 1 93 94 VAL A C 1
ATOM 761 O O . VAL A 1 94 ? 2.877 22.609 -7.438 1 93 94 VAL A O 1
ATOM 764 N N . LEU A 1 95 ? 1.468 21.516 -6.09 1 92 95 LEU A N 1
ATOM 765 C CA . LEU A 1 95 ? 0.325 22.312 -6.508 1 92 95 LEU A CA 1
ATOM 766 C C . LEU A 1 95 ? -0.391 22.906 -5.301 1 92 95 LEU A C 1
ATOM 768 O O . LEU A 1 95 ? -0.875 22.172 -4.438 1 92 95 LEU A O 1
ATOM 772 N N . LYS A 1 96 ? -0.477 24.188 -5.23 1 88.12 96 LYS A N 1
ATOM 773 C CA . LYS A 1 96 ? -1.177 24.875 -4.148 1 88.12 96 LYS A CA 1
ATOM 774 C C . LYS A 1 96 ? -2.652 25.062 -4.484 1 88.12 96 LYS A C 1
ATOM 776 O O . LYS A 1 96 ? -2.998 25.422 -5.613 1 88.12 96 LYS A O 1
ATOM 781 N N . ASN A 1 97 ? -3.416 24.562 -3.551 1 84.12 97 ASN A N 1
ATOM 782 C CA . ASN A 1 97 ? -4.844 24.859 -3.623 1 84.12 97 ASN A CA 1
ATOM 783 C C . ASN A 1 97 ? -5.266 25.844 -2.541 1 84.12 97 ASN A C 1
ATOM 785 O O . ASN A 1 97 ? -5.617 25.453 -1.431 1 84.12 97 ASN A O 1
ATOM 789 N N . ASP A 1 98 ? -5.32 27.125 -2.846 1 77.25 98 ASP A N 1
ATOM 790 C CA . ASP A 1 98 ? -5.594 28.172 -1.87 1 77.25 98 ASP A CA 1
ATOM 791 C C . ASP A 1 98 ? -7.035 28.094 -1.368 1 77.25 98 ASP A C 1
ATOM 793 O O . ASP A 1 98 ? -7.305 28.359 -0.194 1 77.25 98 ASP A O 1
ATOM 797 N N . ASN A 1 99 ? -7.883 27.672 -2.26 1 75.94 99 ASN A N 1
ATOM 798 C CA . ASN A 1 99 ? -9.289 27.594 -1.871 1 75.94 99 ASN A CA 1
ATOM 799 C C . ASN A 1 99 ? -9.508 26.531 -0.8 1 75.94 99 ASN A C 1
ATOM 801 O O . ASN A 1 99 ? -10.375 26.688 0.064 1 75.94 99 ASN A O 1
ATOM 805 N N . GLN A 1 100 ? -8.594 25.625 -0.764 1 76.38 100 GLN A N 1
ATOM 806 C CA . GLN A 1 100 ? -8.758 24.516 0.17 1 76.38 100 GLN A CA 1
ATOM 807 C C . GLN A 1 100 ? -7.68 24.547 1.252 1 76.38 100 GLN A C 1
ATOM 809 O O . GLN A 1 100 ? -7.609 23.641 2.09 1 76.38 100 GLN A O 1
ATOM 814 N N . ASN A 1 101 ? -6.938 25.641 1.226 1 81.25 101 ASN A N 1
ATOM 815 C CA . ASN A 1 101 ? -5.844 25.75 2.182 1 81.25 101 ASN A CA 1
ATOM 816 C C . ASN A 1 101 ? -5 24.484 2.232 1 81.25 101 ASN A C 1
ATOM 818 O O . ASN A 1 101 ? -4.707 23.969 3.314 1 81.25 101 ASN A O 1
ATOM 822 N N . SER A 1 102 ? -4.742 23.938 0.987 1 86.12 102 SER A N 1
ATOM 823 C CA . SER A 1 102 ? -3.988 22.688 0.918 1 86.12 102 SER A CA 1
ATOM 824 C C . SER A 1 102 ? -2.947 22.734 -0.195 1 86.12 102 SER A C 1
ATOM 826 O O . SER A 1 102 ? -3.068 23.516 -1.136 1 86.12 102 SER A O 1
ATOM 828 N N . ILE A 1 103 ? -1.871 22.109 0.03 1 88.5 103 ILE A N 1
ATOM 829 C CA . ILE A 1 103 ? -0.835 21.891 -0.972 1 88.5 103 ILE A CA 1
ATO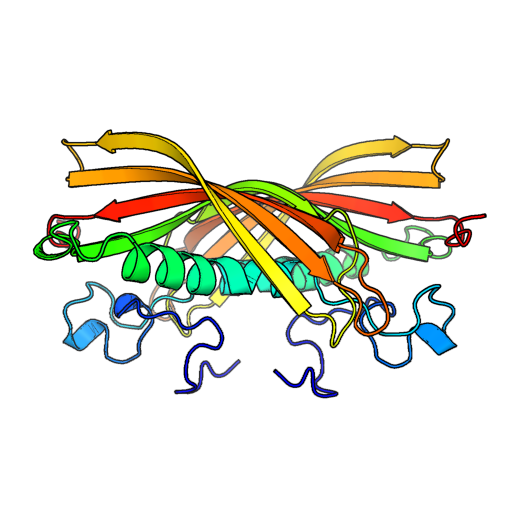M 830 C C . ILE A 1 103 ? -0.774 20.406 -1.329 1 88.5 103 ILE A C 1
ATOM 832 O O . ILE A 1 103 ? -0.735 19.547 -0.444 1 88.5 103 ILE A O 1
ATOM 836 N N . ARG A 1 104 ? -0.838 20.156 -2.611 1 93 104 ARG A N 1
ATOM 837 C CA . ARG A 1 104 ? -0.666 18.797 -3.094 1 93 104 ARG A CA 1
ATOM 838 C C . ARG A 1 104 ? 0.763 18.562 -3.572 1 93 104 ARG A C 1
ATOM 840 O O . ARG A 1 104 ? 1.276 19.312 -4.406 1 93 104 ARG A O 1
ATOM 847 N N . ILE A 1 105 ? 1.389 17.641 -3.057 1 92.81 105 ILE A N 1
ATOM 848 C CA . ILE A 1 105 ? 2.744 17.281 -3.455 1 92.81 105 ILE A CA 1
ATOM 849 C C . ILE A 1 105 ? 2.746 15.875 -4.051 1 92.81 105 ILE A C 1
ATOM 851 O O . ILE A 1 105 ? 2.17 14.945 -3.473 1 92.81 105 ILE A O 1
ATOM 855 N N . ILE A 1 106 ? 3.367 15.68 -5.211 1 97.31 106 ILE A N 1
ATOM 856 C CA . ILE A 1 106 ? 3.643 14.359 -5.754 1 97.31 106 ILE A CA 1
ATOM 857 C C . ILE A 1 106 ? 5.105 13.992 -5.504 1 97.31 106 ILE A C 1
ATOM 859 O O . ILE A 1 106 ? 6.012 14.656 -6.004 1 97.31 106 ILE A O 1
ATOM 863 N N . TRP A 1 107 ? 5.285 12.984 -4.762 1 96 107 TRP A N 1
ATOM 864 C CA . TRP A 1 107 ? 6.617 12.461 -4.473 1 96 107 TRP A CA 1
ATOM 865 C C . TRP A 1 107 ? 6.965 11.305 -5.402 1 96 107 TRP A C 1
ATOM 867 O O . TRP A 1 107 ? 6.18 10.375 -5.562 1 96 107 TRP A O 1
ATOM 877 N N . GLN A 1 108 ? 8.117 11.398 -6.035 1 98.38 108 GLN A N 1
ATOM 878 C CA . GLN A 1 108 ? 8.711 10.242 -6.691 1 98.38 108 GLN A CA 1
ATOM 879 C C . GLN A 1 108 ? 9.656 9.5 -5.75 1 98.38 108 GLN A C 1
ATOM 881 O O . GLN A 1 108 ? 10.68 10.047 -5.332 1 98.38 108 GLN A O 1
ATOM 886 N N . ILE A 1 109 ? 9.336 8.305 -5.473 1 98 109 ILE A N 1
ATOM 887 C CA . ILE A 1 109 ? 10.086 7.535 -4.484 1 98 109 ILE A CA 1
ATOM 888 C C . ILE A 1 109 ? 10.688 6.297 -5.148 1 98 109 ILE A C 1
ATOM 890 O O . ILE A 1 109 ? 9.992 5.562 -5.852 1 98 109 ILE A O 1
ATOM 894 N N . THR A 1 110 ? 11.93 6.102 -4.992 1 98.5 110 THR A N 1
ATOM 895 C CA . THR A 1 110 ? 12.602 4.867 -5.379 1 98.5 110 THR A CA 1
ATOM 896 C C . THR A 1 110 ? 13.039 4.082 -4.145 1 98.5 110 THR A C 1
ATOM 898 O O . THR A 1 110 ? 13.727 4.613 -3.271 1 98.5 110 THR A O 1
ATOM 901 N N . ILE A 1 111 ? 12.562 2.873 -4.074 1 97.94 111 ILE A N 1
ATOM 902 C CA . ILE A 1 111 ? 13.008 1.979 -3.012 1 97.94 111 ILE A CA 1
ATOM 903 C C . ILE A 1 111 ? 14.055 1.013 -3.562 1 97.94 111 ILE A C 1
ATOM 905 O O . ILE A 1 111 ? 13.82 0.329 -4.559 1 97.94 111 ILE A O 1
ATOM 909 N N . GLU A 1 112 ? 15.125 1.013 -2.863 1 98.19 112 GLU A N 1
ATOM 910 C CA . GLU A 1 112 ? 16.203 0.1 -3.225 1 98.19 112 GLU A CA 1
ATOM 911 C C . GLU A 1 112 ? 16.438 -0.95 -2.141 1 98.19 112 GLU A C 1
ATOM 913 O O . GLU A 1 112 ? 16.078 -0.732 -0.977 1 98.19 112 GLU A O 1
ATOM 918 N N . THR A 1 113 ? 16.922 -2.121 -2.604 1 97.38 113 THR A N 1
ATOM 919 C CA . THR A 1 113 ? 17.234 -3.18 -1.652 1 97.38 113 THR A CA 1
ATOM 920 C C . THR A 1 113 ? 18.641 -3.715 -1.892 1 97.38 113 THR A C 1
ATOM 922 O O . THR A 1 113 ? 19.109 -3.771 -3.033 1 97.38 113 THR A O 1
ATOM 925 N N . LYS A 1 114 ? 19.234 -3.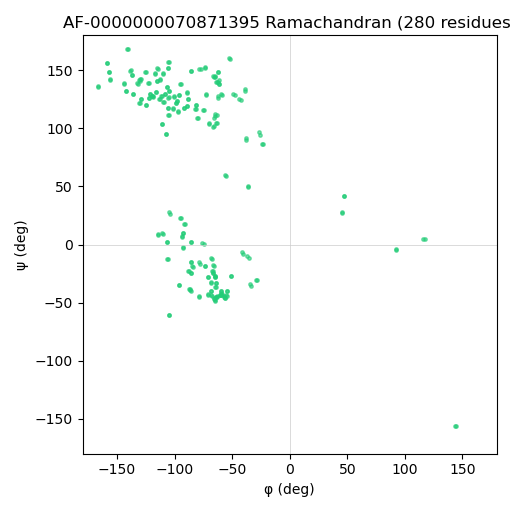992 -0.814 1 95.44 114 LYS A N 1
ATOM 926 C CA . LYS A 1 114 ? 20.562 -4.59 -0.831 1 95.44 114 LYS A CA 1
ATOM 927 C C . LYS A 1 114 ? 20.562 -5.961 -0.158 1 95.44 114 LYS A C 1
ATOM 929 O O . LYS A 1 114 ? 20.078 -6.102 0.968 1 95.44 114 LYS A O 1
ATOM 934 N N . HIS A 1 115 ? 21.078 -6.922 -0.907 1 91.5 115 HIS A N 1
ATOM 935 C CA . HIS A 1 115 ? 21.203 -8.25 -0.327 1 91.5 115 HIS A CA 1
ATOM 936 C C . HIS A 1 115 ? 22.188 -8.266 0.827 1 91.5 115 HIS A C 1
ATOM 938 O O . HIS A 1 115 ? 23.25 -7.625 0.755 1 91.5 115 HIS A O 1
ATOM 944 N N . ARG A 1 116 ? 21.859 -9.055 1.749 1 89.75 116 ARG A N 1
ATOM 945 C CA . ARG A 1 116 ? 22.688 -9.078 2.959 1 89.75 116 ARG A CA 1
ATOM 946 C C . ARG A 1 116 ? 24.094 -9.57 2.658 1 89.75 116 ARG A C 1
ATOM 948 O O . ARG A 1 116 ? 25.047 -9.188 3.34 1 89.75 116 ARG A O 1
ATOM 955 N N . ASP A 1 117 ? 24.281 -10.383 1.652 1 89.94 117 ASP A N 1
ATOM 956 C CA . ASP A 1 117 ? 25.562 -10.992 1.344 1 89.94 117 ASP A CA 1
ATOM 957 C C . ASP A 1 117 ? 26.156 -10.422 0.052 1 89.94 117 ASP A C 1
ATOM 959 O O . ASP A 1 117 ? 27.016 -11.031 -0.567 1 89.94 117 ASP A O 1
ATOM 963 N N . SER A 1 118 ? 25.547 -9.406 -0.435 1 90.62 118 SER A N 1
ATOM 964 C CA . SER A 1 118 ? 26.016 -8.805 -1.685 1 90.62 118 SER A CA 1
ATOM 965 C C . SER A 1 118 ? 25.984 -7.277 -1.606 1 90.62 118 SER A C 1
ATOM 967 O O . SER A 1 118 ? 25.219 -6.703 -0.825 1 90.62 118 SER A O 1
ATOM 969 N N . GLU A 1 119 ? 26.922 -6.641 -2.354 1 91.62 119 GLU A N 1
ATOM 970 C CA . GLU A 1 119 ? 26.922 -5.184 -2.453 1 91.62 119 GLU A CA 1
ATOM 971 C C . GLU A 1 119 ? 25.984 -4.703 -3.564 1 91.62 119 GLU A C 1
ATOM 973 O O . GLU A 1 119 ? 25.828 -3.5 -3.764 1 91.62 119 GLU A O 1
ATOM 978 N N . GLU A 1 120 ? 25.375 -5.664 -4.121 1 92.25 120 GLU A N 1
ATOM 979 C CA . GLU A 1 120 ? 24.5 -5.316 -5.238 1 92.25 120 GLU A CA 1
ATOM 980 C C . GLU A 1 120 ? 23.234 -4.625 -4.75 1 92.25 120 GLU A C 1
ATOM 982 O O . GLU A 1 120 ? 22.578 -5.094 -3.811 1 92.25 120 GLU A O 1
ATOM 987 N N . ILE A 1 121 ? 22.969 -3.475 -5.398 1 96.06 121 ILE A N 1
ATOM 988 C CA . ILE A 1 121 ? 21.75 -2.721 -5.113 1 96.06 121 ILE A CA 1
ATOM 989 C C . ILE A 1 121 ? 20.75 -2.898 -6.254 1 96.06 121 ILE A C 1
ATOM 991 O O . ILE A 1 121 ? 21.109 -2.752 -7.426 1 96.06 121 ILE A O 1
ATOM 995 N N . LYS A 1 122 ? 19.594 -3.303 -5.863 1 97.12 122 LYS A N 1
ATOM 996 C CA . LYS A 1 122 ? 18.516 -3.453 -6.844 1 97.12 122 LYS A CA 1
ATOM 997 C C . LYS A 1 122 ? 17.359 -2.504 -6.547 1 97.12 122 LYS A C 1
ATOM 999 O O . LYS A 1 122 ? 17.125 -2.143 -5.391 1 97.12 122 LYS A O 1
ATOM 1004 N N . GLN A 1 123 ? 16.734 -2.055 -7.57 1 98.12 123 GLN A N 1
ATOM 1005 C CA . GLN A 1 123 ? 15.492 -1.297 -7.395 1 98.12 123 GLN A CA 1
ATOM 1006 C C . GLN A 1 123 ? 14.328 -2.217 -7.027 1 98.12 123 GLN A C 1
ATOM 1008 O O . GLN A 1 123 ? 13.938 -3.074 -7.824 1 98.12 123 GLN A O 1
ATOM 1013 N N . ALA A 1 124 ? 13.836 -2.02 -5.875 1 98.12 124 ALA A N 1
ATOM 1014 C CA . ALA A 1 124 ? 12.758 -2.877 -5.375 1 98.12 124 ALA A CA 1
ATOM 1015 C C . ALA A 1 124 ? 11.398 -2.359 -5.816 1 98.12 124 ALA A C 1
ATOM 1017 O O . ALA A 1 124 ? 10.508 -3.145 -6.16 1 98.12 124 ALA A O 1
ATOM 1018 N N . ALA A 1 125 ? 11.227 -1.025 -5.836 1 98.56 125 ALA A N 1
ATOM 1019 C CA . ALA A 1 125 ? 9.93 -0.452 -6.207 1 98.56 125 ALA A CA 1
ATOM 1020 C C . ALA A 1 125 ? 10.086 0.994 -6.668 1 98.56 125 ALA A C 1
ATOM 1022 O O . ALA A 1 125 ? 11.055 1.669 -6.305 1 98.56 125 ALA A O 1
ATOM 1023 N N . ILE A 1 126 ? 9.188 1.45 -7.43 1 98.75 126 ILE A N 1
ATOM 1024 C CA . ILE A 1 126 ? 8.992 2.855 -7.766 1 98.75 126 ILE A CA 1
ATOM 1025 C C . ILE A 1 126 ? 7.578 3.283 -7.379 1 98.75 126 ILE A C 1
ATOM 1027 O O . ILE A 1 126 ? 6.625 2.52 -7.547 1 98.75 126 ILE A O 1
ATOM 1031 N N . VAL A 1 127 ? 7.484 4.469 -6.836 1 98.69 127 VAL A N 1
ATOM 1032 C CA . VAL A 1 127 ? 6.227 4.914 -6.246 1 98.69 127 VAL A CA 1
ATOM 1033 C C . VAL A 1 127 ? 6.012 6.395 -6.543 1 98.69 127 VAL A C 1
ATOM 1035 O O . VAL A 1 127 ? 6.926 7.207 -6.387 1 98.69 127 VAL A O 1
ATOM 1038 N N . GLU A 1 128 ? 4.906 6.688 -6.969 1 98.69 128 GLU A N 1
ATOM 1039 C CA . GLU A 1 128 ? 4.469 8.078 -7.031 1 98.69 128 GLU A CA 1
ATOM 1040 C C . GLU A 1 128 ? 3.357 8.359 -6.023 1 98.69 128 GLU A C 1
ATOM 1042 O O . GLU A 1 128 ? 2.188 8.062 -6.281 1 98.69 128 GLU A O 1
ATOM 1047 N N . ASN A 1 129 ? 3.723 8.992 -5 1 97.75 129 ASN A N 1
ATOM 1048 C CA . ASN A 1 129 ? 2.811 9.273 -3.896 1 97.75 129 ASN A CA 1
ATOM 1049 C C . ASN A 1 129 ? 2.178 10.656 -4.035 1 97.75 129 ASN A C 1
ATOM 1051 O O . ASN A 1 129 ? 2.859 11.625 -4.375 1 97.75 129 ASN A O 1
ATOM 1055 N N . VAL A 1 130 ? 0.883 10.727 -3.748 1 96.81 130 VAL A N 1
ATOM 1056 C CA . VAL A 1 130 ? 0.157 11.984 -3.688 1 96.81 130 VAL A CA 1
ATOM 1057 C C . VAL A 1 130 ? -0.116 12.359 -2.232 1 96.81 130 VAL A C 1
ATOM 1059 O O . VAL A 1 130 ? -0.895 11.688 -1.549 1 96.81 130 VAL A O 1
ATOM 1062 N N . ALA A 1 131 ? 0.523 13.414 -1.758 1 91.94 131 ALA A N 1
ATOM 1063 C CA . ALA A 1 131 ? 0.343 13.891 -0.39 1 91.94 131 ALA A CA 1
ATOM 1064 C C . ALA A 1 131 ? -0.35 15.25 -0.372 1 91.94 131 ALA A C 1
ATOM 1066 O O . ALA A 1 131 ? -0.094 16.094 -1.233 1 91.94 131 ALA A O 1
ATOM 1067 N N . LEU A 1 132 ? -1.245 15.438 0.639 1 89.31 132 LEU A N 1
ATOM 1068 C CA . LEU A 1 132 ? -1.89 16.734 0.869 1 89.31 132 LEU A CA 1
ATOM 1069 C C . LEU A 1 132 ? -1.434 17.344 2.191 1 89.31 132 LEU A C 1
ATOM 1071 O O . LEU A 1 132 ? -1.48 16.672 3.232 1 89.31 132 LEU A O 1
ATOM 1075 N N . ILE A 1 133 ? -0.96 18.484 2.115 1 82.56 133 ILE A N 1
ATOM 1076 C CA . ILE A 1 133 ? -0.592 19.234 3.311 1 82.56 133 ILE A CA 1
ATOM 1077 C C . ILE A 1 133 ? -1.629 20.328 3.576 1 82.56 133 ILE A C 1
ATOM 1079 O O . ILE A 1 133 ? -1.812 21.234 2.756 1 82.56 133 ILE A O 1
ATOM 1083 N N . ASN A 1 134 ? -2.279 20.156 4.758 1 80.06 134 ASN A N 1
ATOM 1084 C CA . ASN A 1 134 ? -3.287 21.141 5.121 1 80.06 134 ASN A CA 1
ATOM 1085 C C . ASN A 1 134 ? -2.734 22.172 6.105 1 80.06 134 ASN A C 1
ATOM 1087 O O . ASN A 1 134 ? -2.084 21.812 7.086 1 80.06 134 ASN A O 1
ATOM 1091 N N . TYR A 1 135 ? -2.729 23.375 5.871 1 71.81 135 TYR A N 1
ATOM 1092 C CA . TYR A 1 135 ? -2.148 24.391 6.75 1 71.81 135 TYR A CA 1
ATOM 1093 C C . TYR A 1 135 ? -3.236 25.188 7.453 1 71.81 135 TYR A C 1
ATOM 1095 O O . TYR A 1 135 ? -2.945 26 8.328 1 71.81 135 TYR A O 1
ATOM 1103 N N . LYS A 1 136 ? -4.449 25.125 7.109 1 63.06 136 LYS A N 1
ATOM 1104 C CA . LYS A 1 136 ? -5.469 25.703 7.98 1 63.06 136 LYS A CA 1
ATOM 1105 C C . LYS A 1 136 ? -6.316 24.609 8.633 1 63.06 136 LYS A C 1
ATOM 1107 O O . LYS A 1 136 ? -6.414 23.5 8.117 1 63.06 136 LYS A O 1
ATOM 1112 N N . SER A 1 137 ? -6.844 24.797 9.93 1 54.34 137 SER A N 1
ATOM 1113 C CA . SER A 1 137 ? -7.543 23.875 10.82 1 54.34 137 SER A CA 1
ATOM 1114 C C . SER A 1 137 ? -8.672 23.156 10.102 1 54.34 137 SER A C 1
ATOM 1116 O O . SER A 1 137 ? -9.227 23.672 9.133 1 54.34 137 SER A O 1
ATOM 1118 N N . PHE A 1 138 ? -8.75 21.859 10.18 1 48.12 138 PHE A N 1
ATOM 1119 C CA . PHE A 1 138 ? -9.898 21.062 9.773 1 48.12 138 PHE A CA 1
ATOM 1120 C C . PHE A 1 138 ? -11.203 21.766 10.125 1 48.12 138 PHE A C 1
ATOM 1122 O O . PHE A 1 138 ? -11.414 22.156 11.273 1 48.12 138 PHE A O 1
ATOM 1129 N N . LYS A 1 139 ? -11.766 22.578 9.188 1 43.16 139 LYS A N 1
ATOM 1130 C CA . LYS A 1 139 ? -13.102 23.047 9.562 1 43.16 139 LYS A CA 1
ATOM 1131 C C . LYS A 1 139 ? -14.078 21.875 9.648 1 43.16 139 LYS A C 1
ATOM 1133 O O . LYS A 1 139 ? -14.203 21.094 8.695 1 43.16 139 LYS A O 1
ATOM 1138 N N . PRO A 1 140 ? -14.609 21.469 10.766 1 37.38 140 PRO A N 1
ATOM 1139 C CA . PRO A 1 140 ? -15.68 20.469 10.805 1 37.38 140 PRO A CA 1
ATOM 1140 C C . PRO A 1 140 ? -16.75 20.719 9.75 1 37.38 140 PRO A C 1
ATOM 1142 O O . PRO A 1 140 ? -16.953 21.859 9.32 1 37.38 140 PRO A O 1
ATOM 1145 N N . PRO A 1 141 ? -17.016 19.609 8.867 1 34.81 141 PRO A N 1
ATOM 1146 C CA . PRO A 1 141 ? -18.125 19.938 7.969 1 34.81 141 PRO A CA 1
ATOM 1147 C C . PRO A 1 141 ? -19.234 20.719 8.664 1 34.81 141 PRO A C 1
ATOM 1149 O O . PRO A 1 141 ? -19.531 20.469 9.836 1 34.81 141 PRO A O 1
ATOM 1152 N N . LYS A 1 142 ? -19.766 21.906 7.98 1 33.25 142 LYS A N 1
ATOM 1153 C CA . LYS A 1 142 ? -20.984 22.547 8.453 1 33.25 142 LYS A CA 1
ATOM 1154 C C . LYS A 1 142 ? -22.156 21.594 8.43 1 33.25 142 LYS A C 1
ATOM 1156 O O . LYS A 1 142 ? -22.312 20.797 7.496 1 33.25 142 LYS A O 1
ATOM 1161 N N . MET B 1 1 ? -8.836 -7.32 14.859 1 22.06 1 MET B N 1
ATOM 1162 C CA . MET B 1 1 ? -7.453 -6.902 14.648 1 22.06 1 MET B CA 1
ATOM 1163 C C . MET B 1 1 ? -7.102 -5.703 15.523 1 22.06 1 MET B C 1
ATOM 1165 O O . MET B 1 1 ? -7.703 -4.637 15.391 1 22.06 1 MET B O 1
ATOM 1169 N N . ARG B 1 2 ? -6.727 -5.922 16.672 1 26.72 2 ARG B N 1
ATOM 1170 C CA . ARG B 1 2 ? -6.562 -4.91 17.703 1 26.72 2 ARG B CA 1
ATOM 1171 C C . ARG B 1 2 ? -5.441 -3.938 17.344 1 26.72 2 ARG B C 1
ATOM 1173 O O . ARG B 1 2 ? -4.332 -4.355 17.016 1 26.72 2 ARG B O 1
ATOM 1180 N N . ILE B 1 3 ? -5.746 -2.768 16.875 1 33.72 3 ILE B N 1
ATOM 1181 C CA . ILE B 1 3 ? -4.828 -1.642 16.75 1 33.72 3 ILE B CA 1
ATOM 1182 C C . ILE B 1 3 ? -4.199 -1.324 18.094 1 33.72 3 ILE B C 1
ATOM 1184 O O . ILE B 1 3 ? -4.887 -0.89 19.031 1 33.72 3 ILE B O 1
ATOM 1188 N N . THR B 1 4 ? -3.508 -2.232 18.703 1 33.94 4 THR B N 1
ATOM 1189 C CA . THR B 1 4 ? -2.928 -1.929 20 1 33.94 4 THR B CA 1
ATOM 1190 C C . THR B 1 4 ? -2.1 -0.647 19.938 1 33.94 4 THR B C 1
ATOM 1192 O O . THR B 1 4 ? -1.716 -0.202 18.859 1 33.94 4 THR B O 1
ATOM 1195 N N . ASN B 1 5 ? -1.821 0.016 21.125 1 35.28 5 ASN B N 1
ATOM 1196 C CA . ASN B 1 5 ? -0.999 1.154 21.516 1 35.28 5 ASN B CA 1
ATOM 1197 C C . ASN B 1 5 ? 0.349 1.148 20.812 1 35.28 5 ASN B C 1
ATOM 1199 O O . ASN B 1 5 ? 1.321 1.723 21.297 1 35.28 5 ASN B O 1
ATOM 1203 N N . LYS B 1 6 ? 0.704 0.107 20.062 1 36.66 6 LYS B N 1
ATOM 1204 C CA . LYS B 1 6 ? 2.096 -0.095 19.672 1 36.66 6 LYS B CA 1
ATOM 1205 C C . LYS B 1 6 ? 2.596 1.063 18.812 1 36.66 6 LYS B C 1
ATOM 1207 O O . LYS B 1 6 ? 1.809 1.725 18.141 1 36.66 6 LYS B O 1
ATOM 1212 N N . LYS B 1 7 ? 3.637 1.694 19.109 1 37.75 7 LYS B N 1
ATOM 1213 C CA . LYS B 1 7 ? 4.555 2.533 18.344 1 37.75 7 LYS B CA 1
ATOM 1214 C C . LYS B 1 7 ? 4.488 2.207 16.859 1 37.75 7 LYS B C 1
ATOM 1216 O O . LYS B 1 7 ? 4.625 1.047 16.469 1 37.75 7 LYS B O 1
ATOM 1221 N N . SER B 1 8 ? 3.572 2.82 16.109 1 41.47 8 SER B N 1
ATOM 1222 C CA . SER B 1 8 ? 3.312 2.668 14.68 1 41.47 8 SER B CA 1
ATOM 1223 C C . SER B 1 8 ? 4.559 2.197 13.938 1 41.47 8 SER B C 1
ATOM 1225 O O . SER B 1 8 ? 5.652 2.719 14.156 1 41.47 8 SER B O 1
ATOM 1227 N N . LEU B 1 9 ? 4.66 1.021 13.766 1 41.59 9 LEU B N 1
ATOM 1228 C CA . LEU B 1 9 ? 5.762 0.494 12.961 1 41.59 9 LEU B CA 1
ATOM 1229 C C . LEU B 1 9 ? 6.207 1.508 11.914 1 41.59 9 LEU B C 1
ATOM 1231 O O . LEU B 1 9 ? 7.363 1.494 11.484 1 41.59 9 LEU B O 1
ATOM 1235 N N . THR B 1 10 ? 5.254 2.322 11.469 1 49.47 10 THR B N 1
ATOM 1236 C CA . THR B 1 10 ? 5.625 3.213 10.367 1 49.47 10 THR B CA 1
ATOM 1237 C C . THR B 1 10 ? 6.047 4.578 10.906 1 49.47 10 THR B C 1
ATOM 1239 O O . THR B 1 10 ? 6.465 5.449 10.133 1 49.47 10 THR B O 1
ATOM 1242 N N . GLY B 1 11 ? 6.465 4.523 12.219 1 52.78 11 GLY B N 1
ATOM 1243 C CA . GLY B 1 11 ? 6.859 5.832 12.711 1 52.78 11 GLY B CA 1
ATOM 1244 C C . GLY B 1 11 ? 5.875 6.93 12.352 1 52.78 11 GLY B C 1
ATOM 1245 O O . GLY B 1 11 ? 6.277 8.047 12.016 1 52.78 11 GLY B O 1
ATOM 1246 N N . ASP B 1 12 ? 4.672 6.613 12.18 1 58.03 12 ASP B N 1
ATOM 1247 C CA . ASP B 1 12 ? 3.641 7.598 11.867 1 58.03 12 ASP B CA 1
ATOM 1248 C C . ASP B 1 12 ? 3.461 8.586 13.023 1 58.03 12 ASP B C 1
ATOM 1250 O O . ASP B 1 12 ? 3.072 8.195 14.125 1 58.03 12 ASP B O 1
ATOM 1254 N N . HIS B 1 13 ? 3.984 9.75 12.805 1 65.81 13 HIS B N 1
ATOM 1255 C CA . HIS B 1 13 ? 3.955 10.789 13.82 1 65.81 13 HIS B CA 1
ATOM 1256 C C . HIS B 1 13 ? 2.73 11.688 13.664 1 65.81 13 HIS B C 1
ATOM 1258 O O . HIS B 1 13 ? 2.572 12.672 14.391 1 65.81 13 HIS B O 1
ATOM 1264 N N . ASN B 1 14 ? 1.805 11.25 12.773 1 75.75 14 ASN B N 1
ATOM 1265 C CA . ASN B 1 14 ? 0.588 12.031 12.578 1 75.75 14 ASN B CA 1
ATOM 1266 C C . ASN B 1 14 ? -0.443 11.75 13.664 1 75.75 14 ASN B C 1
ATOM 1268 O O . ASN B 1 14 ? -0.884 10.609 13.828 1 75.75 14 ASN B O 1
ATOM 1272 N N . TRP B 1 15 ? -0.864 12.766 14.438 1 77.31 15 TRP B N 1
ATOM 1273 C CA . TRP B 1 15 ? -1.677 12.641 15.641 1 77.31 15 TRP B CA 1
ATOM 1274 C C . TRP B 1 15 ? -3.074 12.133 15.305 1 77.31 15 TRP B C 1
ATOM 1276 O O . TRP B 1 15 ? -3.766 11.578 16.172 1 77.31 15 TRP B O 1
ATOM 1286 N N . ILE B 1 16 ? -3.51 12.188 14.125 1 82.12 16 ILE B N 1
ATOM 1287 C CA . ILE B 1 16 ? -4.863 11.797 13.75 1 82.12 16 ILE B CA 1
ATOM 1288 C C . ILE B 1 16 ? -4.988 10.273 13.781 1 82.12 16 ILE B C 1
ATOM 1290 O O . ILE B 1 16 ? -6.094 9.734 13.75 1 82.12 16 ILE B O 1
ATOM 1294 N N . HIS B 1 17 ? -3.857 9.609 13.742 1 85.75 17 HIS B N 1
ATOM 1295 C CA . HIS B 1 17 ? -3.857 8.156 13.766 1 85.75 17 HIS B CA 1
ATOM 1296 C C . HIS B 1 17 ? -3.709 7.621 15.18 1 85.75 17 HIS B C 1
ATOM 1298 O O . HIS B 1 17 ? -3.588 6.41 15.383 1 85.75 17 HIS B O 1
ATOM 1304 N N . LYS B 1 18 ? -3.744 8.508 16.141 1 85.44 18 LYS B N 1
ATOM 1305 C CA . LYS B 1 18 ? -3.529 8.133 17.531 1 85.44 18 LYS B CA 1
ATOM 1306 C C . LYS B 1 18 ? -4.844 8.125 18.312 1 85.44 18 LYS B C 1
ATOM 1308 O O . LYS B 1 18 ? -5.793 8.828 17.938 1 85.44 18 LYS B O 1
ATOM 1313 N N . TYR B 1 19 ? -4.863 7.383 19.391 1 86.94 19 TYR B N 1
ATOM 1314 C CA . TYR B 1 19 ? -6.09 7.188 20.156 1 86.94 19 TYR B CA 1
ATOM 1315 C C . TYR B 1 19 ? -6.562 8.5 20.766 1 86.94 19 TYR B C 1
ATOM 1317 O O . TYR B 1 19 ? -7.754 8.68 21.031 1 86.94 19 TYR B O 1
ATOM 1325 N N . ASP B 1 20 ? -5.637 9.391 21.031 1 88.06 20 ASP B N 1
ATOM 1326 C CA . ASP B 1 20 ? -6 10.664 21.656 1 88.06 20 ASP B CA 1
ATOM 1327 C C . ASP B 1 20 ? -6.301 11.727 20.594 1 88.06 20 ASP B C 1
ATOM 1329 O O . ASP B 1 20 ? -6.309 12.922 20.906 1 88.06 20 ASP B O 1
ATOM 1333 N N . ALA B 1 21 ? -6.539 11.258 19.422 1 84.75 21 ALA B N 1
ATOM 1334 C CA . ALA B 1 21 ? -6.773 12.188 18.312 1 84.75 21 ALA B CA 1
ATOM 1335 C C . ALA B 1 21 ? -7.945 13.117 18.625 1 84.75 21 ALA B C 1
ATOM 1337 O O . ALA B 1 21 ? -7.875 14.32 18.375 1 84.75 21 ALA B O 1
ATOM 1338 N N . LYS B 1 22 ? -9.008 12.602 19.125 1 85.19 22 LYS B N 1
ATOM 1339 C CA . LYS B 1 22 ? -10.18 13.414 19.453 1 85.19 22 LYS B CA 1
ATOM 1340 C C . LYS B 1 22 ? -9.828 14.5 20.469 1 85.19 22 LYS B C 1
ATOM 1342 O O . LYS B 1 22 ? -10.219 15.656 20.312 1 85.19 22 LYS B O 1
ATOM 1347 N N . GLU B 1 23 ? -9.109 14.125 21.359 1 89.25 23 GLU B N 1
ATOM 1348 C CA . GLU B 1 23 ? -8.703 15.062 22.406 1 89.25 23 GLU B CA 1
ATOM 1349 C C . GLU B 1 23 ? -7.797 16.156 21.828 1 89.25 23 GLU B C 1
ATOM 1351 O O . GLU B 1 23 ? -7.762 17.266 22.359 1 89.25 23 GLU B O 1
ATOM 1356 N N . ARG B 1 24 ? -7.168 15.844 20.781 1 82.56 24 ARG B N 1
ATOM 1357 C CA . ARG B 1 24 ? -6.219 16.781 20.188 1 82.56 24 ARG B CA 1
ATOM 1358 C C . ARG B 1 24 ? -6.891 17.641 19.125 1 82.56 24 ARG B C 1
ATOM 1360 O O . ARG B 1 24 ? -6.25 18.5 18.516 1 82.56 24 ARG B O 1
ATOM 1367 N N . GLY B 1 25 ? -8.211 17.25 18.953 1 83.12 25 GLY B N 1
ATOM 1368 C CA . GLY B 1 25 ? -8.938 18.188 18.094 1 83.12 25 GLY B CA 1
ATOM 1369 C C . GLY B 1 25 ? -9.438 17.547 16.812 1 83.12 25 GLY B C 1
ATOM 1370 O O . GLY B 1 25 ? -9.953 18.234 15.93 1 83.12 25 GLY B O 1
ATOM 1371 N N . SER B 1 26 ? -9.266 16.297 16.656 1 83.06 26 SER B N 1
ATOM 1372 C CA . SER B 1 26 ? -9.805 15.617 15.484 1 83.06 26 SER B CA 1
ATOM 1373 C C . SER B 1 26 ? -11.32 15.719 15.43 1 83.06 26 SER B C 1
ATOM 1375 O O . SER B 1 26 ? -12 15.609 16.453 1 83.06 26 SER B O 1
ATOM 1377 N N . PRO B 1 27 ? -11.844 15.898 14.227 1 86.56 27 PRO B N 1
ATOM 1378 C CA . PRO B 1 27 ? -13.297 15.93 14.102 1 86.56 27 PRO B CA 1
ATOM 1379 C C . PRO B 1 27 ? -13.93 14.539 14.195 1 86.56 27 PRO B C 1
ATOM 1381 O O . PRO B 1 27 ? -15.156 14.406 14.18 1 86.56 27 PRO B O 1
ATOM 1384 N N . PHE B 1 28 ? -13.188 13.594 14.375 1 88.31 28 PHE B N 1
ATOM 1385 C CA . PHE B 1 28 ? -13.68 12.219 14.398 1 88.31 28 PHE B CA 1
ATOM 1386 C C . PHE B 1 28 ? -13.703 11.68 15.828 1 88.31 28 PHE B C 1
ATOM 1388 O O . PHE B 1 28 ? -12.914 12.117 16.672 1 88.31 28 PHE B O 1
ATOM 1395 N N . GLU B 1 29 ? -14.578 10.797 16.047 1 88.31 29 GLU B N 1
ATOM 1396 C CA . GLU B 1 29 ? -14.781 10.266 17.391 1 88.31 29 GLU B CA 1
ATOM 1397 C C . GLU B 1 29 ? -13.719 9.227 17.734 1 88.31 29 GLU B C 1
ATOM 1399 O O . GLU B 1 29 ? -13.57 8.852 18.906 1 88.31 29 GLU B O 1
ATOM 1404 N N . ASP B 1 30 ? -13.008 8.734 16.75 1 90.88 30 ASP B N 1
ATOM 1405 C CA . ASP B 1 30 ? -11.953 7.738 16.922 1 90.88 30 ASP B CA 1
ATOM 1406 C C . ASP B 1 30 ? -10.766 8.031 16 1 90.88 30 ASP B C 1
ATOM 1408 O O . ASP B 1 30 ? -10.844 8.898 15.133 1 90.88 30 ASP B O 1
ATOM 1412 N N . ALA B 1 31 ? -9.648 7.34 16.234 1 90 31 ALA B N 1
ATOM 1413 C CA . ALA B 1 31 ? -8.461 7.465 15.391 1 90 31 ALA B CA 1
ATOM 1414 C C . ALA B 1 31 ? -8.758 7.012 13.961 1 90 31 ALA B C 1
ATOM 1416 O O . ALA B 1 31 ? -9.594 6.137 13.742 1 90 31 ALA B O 1
ATOM 1417 N N . ILE B 1 32 ? -8.109 7.594 13.047 1 91.19 32 ILE B N 1
ATOM 1418 C CA . ILE B 1 32 ? -8.203 7.223 11.641 1 91.19 32 ILE B CA 1
ATOM 1419 C C . ILE B 1 32 ? -7.16 6.148 11.328 1 91.19 32 ILE B C 1
ATOM 1421 O O . ILE B 1 32 ? -6 6.262 11.734 1 91.19 32 ILE B O 1
ATOM 1425 N N . ALA B 1 33 ? -7.574 5.051 10.664 1 90.75 33 ALA B N 1
ATOM 1426 C CA . ALA B 1 33 ? -6.637 4.039 10.188 1 90.75 33 ALA B CA 1
ATOM 1427 C C . ALA B 1 33 ? -5.719 4.605 9.109 1 90.75 33 ALA B C 1
ATOM 1429 O O . ALA B 1 33 ? -6.148 5.414 8.281 1 90.75 33 ALA B O 1
ATOM 1430 N N . HIS B 1 34 ? -4.488 4.148 9.141 1 89.56 34 HIS B N 1
ATOM 1431 C CA . HIS B 1 34 ? -3.596 4.5 8.047 1 89.56 34 HIS B CA 1
ATOM 1432 C C . HIS B 1 34 ? -4.125 3.973 6.715 1 89.56 34 HIS B C 1
ATOM 1434 O O . HIS B 1 34 ? -4.598 2.836 6.637 1 89.56 34 HIS B O 1
ATOM 1440 N N . GLY B 1 35 ? -4.031 4.762 5.723 1 92.19 35 GLY B N 1
ATOM 1441 C CA . GLY B 1 35 ? -4.465 4.336 4.398 1 92.19 35 GLY B CA 1
ATOM 1442 C C . GLY B 1 35 ? -3.816 3.043 3.945 1 92.19 35 GLY B C 1
ATOM 1443 O O . GLY B 1 35 ? -4.484 2.174 3.379 1 92.19 35 GLY B O 1
ATOM 1444 N N . LEU B 1 36 ? -2.57 2.936 4.242 1 92.62 36 LEU B N 1
ATOM 1445 C CA . LEU B 1 36 ? -1.837 1.751 3.811 1 92.62 36 LEU B CA 1
ATOM 1446 C C . LEU B 1 36 ? -2.279 0.522 4.598 1 92.62 36 LEU B C 1
ATOM 1448 O O . LEU B 1 36 ? -2.178 -0.604 4.109 1 92.62 36 LEU B O 1
ATOM 1452 N N . LEU B 1 37 ? -2.727 0.738 5.789 1 88.81 37 LEU B N 1
ATOM 1453 C CA . LEU B 1 37 ? -3.328 -0.374 6.52 1 88.81 37 LEU B CA 1
ATOM 1454 C C . LEU B 1 37 ? -4.605 -0.847 5.832 1 88.81 37 LEU B C 1
ATOM 1456 O O . LEU B 1 37 ? -4.801 -2.049 5.633 1 88.81 37 LEU B O 1
ATOM 1460 N N . THR B 1 38 ? -5.457 0.078 5.5 1 91.69 38 THR B N 1
ATOM 1461 C CA . THR B 1 38 ? -6.672 -0.246 4.758 1 91.69 38 THR B CA 1
ATOM 1462 C C . THR B 1 38 ? -6.336 -0.996 3.471 1 91.69 38 THR B C 1
ATOM 1464 O O . THR B 1 38 ? -6.949 -2.021 3.166 1 91.69 38 THR B O 1
ATOM 1467 N N . LEU B 1 39 ? -5.336 -0.514 2.791 1 95 39 LEU B N 1
ATOM 1468 C CA . LEU B 1 39 ? -4.91 -1.116 1.532 1 95 39 LEU B CA 1
ATOM 1469 C C . LEU B 1 39 ? -4.402 -2.537 1.755 1 95 39 LEU B C 1
ATOM 1471 O O . LEU B 1 39 ? -4.609 -3.414 0.912 1 95 39 LEU B O 1
ATOM 1475 N N . SER B 1 40 ? -3.82 -2.791 2.848 1 91 40 SER B N 1
ATOM 1476 C CA . SER B 1 40 ? -3.154 -4.062 3.121 1 91 40 SER B CA 1
ATOM 1477 C C . SER B 1 40 ? -4.16 -5.203 3.217 1 91 40 SER B C 1
ATOM 1479 O O . SER B 1 40 ? -3.787 -6.375 3.133 1 91 40 SER B O 1
ATOM 1481 N N . PHE B 1 41 ? -5.391 -4.945 3.301 1 89.94 41 PHE B N 1
ATOM 1482 C CA . PHE B 1 41 ? -6.418 -5.98 3.387 1 89.94 41 PHE B CA 1
ATOM 1483 C C . PHE B 1 41 ? -6.824 -6.453 1.998 1 89.94 41 PHE B C 1
ATOM 1485 O O . PHE B 1 41 ? -7.453 -7.508 1.855 1 89.94 41 PHE B O 1
ATOM 1492 N N . THR B 1 42 ? -6.496 -5.746 0.984 1 93.19 42 THR B N 1
ATOM 1493 C CA . THR B 1 42 ? -7.035 -5.996 -0.348 1 93.19 42 THR B CA 1
ATOM 1494 C C . THR B 1 42 ? -6.516 -7.32 -0.901 1 93.19 42 THR B C 1
ATOM 1496 O O . THR B 1 42 ? -7.262 -8.062 -1.54 1 93.19 42 THR B O 1
ATOM 1499 N N . PRO B 1 43 ? -5.25 -7.676 -0.704 1 88 43 PRO B N 1
ATOM 1500 C CA . PRO B 1 43 ? -4.809 -8.969 -1.235 1 88 43 PRO B CA 1
ATOM 1501 C C . PRO B 1 43 ? -5.586 -10.148 -0.647 1 88 43 PRO B C 1
ATOM 1503 O O . PRO B 1 43 ? -5.965 -11.062 -1.376 1 88 43 PRO B O 1
ATOM 1506 N N . THR B 1 44 ? -5.801 -10.125 0.657 1 85 44 THR B N 1
ATOM 1507 C CA . THR B 1 44 ? -6.551 -11.188 1.314 1 85 44 THR B CA 1
ATOM 1508 C C . THR B 1 44 ? -7.992 -11.227 0.816 1 85 44 THR B C 1
ATOM 1510 O O . THR B 1 44 ? -8.531 -12.297 0.534 1 85 44 THR B O 1
ATOM 1513 N N . MET B 1 45 ? -8.586 -10.117 0.734 1 87.94 45 MET B N 1
ATOM 1514 C CA . MET B 1 45 ? -9.961 -10.031 0.24 1 87.94 45 MET B CA 1
ATOM 1515 C C . MET B 1 45 ? -10.062 -10.562 -1.184 1 87.94 45 MET B C 1
ATOM 1517 O O . MET B 1 45 ? -11.008 -11.281 -1.516 1 87.94 45 MET B O 1
ATOM 1521 N N . LEU B 1 46 ? -9.109 -10.18 -1.997 1 86.69 46 LEU B N 1
ATOM 1522 C CA . LEU B 1 46 ? -9.094 -10.625 -3.385 1 86.69 46 LEU B CA 1
ATOM 1523 C C . LEU B 1 46 ? -8.945 -12.141 -3.467 1 86.69 46 LEU B C 1
ATOM 1525 O O . LEU B 1 46 ? -9.625 -12.797 -4.258 1 86.69 46 LEU B O 1
ATOM 1529 N N . TYR B 1 47 ? -8.047 -12.656 -2.682 1 82.88 47 TYR B N 1
ATOM 1530 C CA . TYR B 1 47 ? -7.871 -14.102 -2.637 1 82.88 47 TYR B CA 1
ATOM 1531 C C . TYR B 1 47 ? -9.18 -14.805 -2.289 1 82.88 47 TYR B C 1
ATOM 1533 O O . TYR B 1 47 ? -9.539 -15.805 -2.91 1 82.88 47 TYR B O 1
ATOM 1541 N N . GLU B 1 48 ? -9.852 -14.297 -1.302 1 82.81 48 GLU B N 1
ATOM 1542 C CA . GLU B 1 48 ? -11.125 -14.875 -0.882 1 82.81 48 GLU B CA 1
ATOM 1543 C C . GLU B 1 48 ? -12.148 -14.852 -2.018 1 82.81 48 GLU B C 1
ATOM 1545 O O . GLU B 1 48 ? -12.875 -15.82 -2.223 1 82.81 48 GLU B O 1
ATOM 1550 N N . VAL B 1 49 ? -12.156 -13.797 -2.748 1 82.31 49 VAL B N 1
ATOM 1551 C CA . VAL B 1 49 ? -13.094 -13.641 -3.857 1 82.31 49 VAL B CA 1
ATOM 1552 C C . VAL B 1 49 ? -12.75 -14.633 -4.965 1 82.31 49 VAL B C 1
ATOM 1554 O O . VAL B 1 49 ? -13.641 -15.266 -5.535 1 82.31 49 VAL B O 1
ATOM 1557 N N . ILE B 1 50 ? -11.508 -14.742 -5.242 1 77.12 50 ILE B N 1
ATOM 1558 C CA . ILE B 1 50 ? -11.062 -15.641 -6.301 1 77.12 50 ILE B CA 1
ATOM 1559 C C . ILE B 1 50 ? -11.359 -17.078 -5.91 1 77.12 50 ILE B C 1
ATOM 1561 O O . ILE B 1 50 ? -11.875 -17.859 -6.723 1 77.12 50 ILE B O 1
ATOM 1565 N N . MET B 1 51 ? -11.023 -17.438 -4.715 1 75 51 MET B N 1
ATOM 1566 C CA . MET B 1 51 ? -11.227 -18.797 -4.258 1 75 51 MET B CA 1
ATOM 1567 C C . MET B 1 51 ? -12.711 -19.141 -4.207 1 75 51 MET B C 1
ATOM 1569 O O . MET B 1 51 ? -13.102 -20.281 -4.488 1 75 51 MET B O 1
ATOM 1573 N N . ARG B 1 52 ? -13.43 -18.219 -3.854 1 73.62 52 ARG B N 1
ATOM 1574 C CA . ARG B 1 52 ? -14.867 -18.438 -3.758 1 73.62 52 ARG B CA 1
ATOM 1575 C C . ARG B 1 52 ? -15.492 -18.578 -5.141 1 73.62 52 ARG B C 1
ATOM 1577 O O . ARG B 1 52 ? -16.391 -19.391 -5.34 1 73.62 52 ARG B O 1
ATOM 1584 N N . ASN B 1 53 ? -15.109 -17.766 -6.039 1 69.38 53 ASN B N 1
ATOM 1585 C CA . ASN B 1 53 ? -15.773 -17.703 -7.34 1 69.38 53 ASN B CA 1
ATOM 1586 C C . ASN B 1 53 ? -15.039 -18.547 -8.383 1 69.38 53 ASN B C 1
ATOM 1588 O O . ASN B 1 53 ? -15.633 -18.984 -9.367 1 69.38 53 ASN B O 1
ATOM 1592 N N . PHE B 1 54 ? -13.82 -18.625 -8.328 1 58.19 54 PHE B N 1
ATOM 1593 C CA . PHE B 1 54 ? -13.047 -19.297 -9.359 1 58.19 54 PHE B CA 1
ATOM 1594 C C . PHE B 1 54 ? -12.57 -20.656 -8.875 1 58.19 54 PHE B C 1
ATOM 1596 O O . PHE B 1 54 ? -11.523 -21.156 -9.305 1 58.19 54 PHE B O 1
ATOM 1603 N N . ASN B 1 55 ? -13.258 -21.219 -7.988 1 51.34 55 ASN B N 1
ATOM 1604 C CA . ASN B 1 55 ? -12.914 -22.625 -7.754 1 51.34 55 ASN B CA 1
ATOM 1605 C C . ASN B 1 55 ? -12.492 -23.328 -9.047 1 51.34 55 ASN B C 1
ATOM 1607 O O . ASN B 1 55 ? -11.812 -24.359 -9.008 1 51.34 55 ASN B O 1
ATOM 1611 N N . ALA B 1 56 ? -13.133 -22.906 -10.148 1 42.88 56 ALA B N 1
ATOM 1612 C CA . ALA B 1 56 ? -13.039 -23.672 -11.391 1 42.88 56 ALA B CA 1
ATOM 1613 C C . ALA B 1 56 ? -11.797 -23.281 -12.18 1 42.88 56 ALA B C 1
ATOM 1615 O O . ALA B 1 56 ? -11.562 -23.797 -13.281 1 42.88 56 ALA B O 1
ATOM 1616 N N . LEU B 1 57 ? -11.305 -22.109 -11.984 1 46.84 57 LEU B N 1
ATOM 1617 C CA . LEU B 1 57 ? -10.203 -21.938 -12.922 1 46.84 57 LEU B CA 1
ATOM 1618 C C . LEU B 1 57 ? -9.07 -22.922 -12.602 1 46.84 57 LEU B C 1
ATOM 1620 O O . LEU B 1 57 ? -8.773 -23.172 -11.438 1 46.84 57 LEU B O 1
ATOM 1624 N N . PRO B 1 58 ? -8.914 -23.859 -13.477 1 43.53 58 PRO B N 1
ATOM 1625 C CA . PRO B 1 58 ? -7.812 -24.812 -13.297 1 43.53 58 PRO B CA 1
ATOM 1626 C C . PRO B 1 58 ? -6.562 -24.156 -12.719 1 43.53 58 PRO B C 1
ATOM 1628 O O . PRO B 1 58 ? -5.777 -23.547 -13.461 1 43.53 58 PRO B O 1
ATOM 1631 N N . LEU B 1 59 ? -6.695 -23.359 -11.602 1 48.28 59 LEU B N 1
ATOM 1632 C CA . LEU B 1 59 ? -5.582 -22.906 -10.781 1 48.28 59 LEU B CA 1
ATOM 1633 C C . LEU B 1 59 ? -4.5 -23.969 -10.688 1 48.28 59 LEU B C 1
ATOM 1635 O O . LEU B 1 59 ? -3.465 -23.766 -10.055 1 48.28 59 LEU B O 1
ATOM 1639 N N . LYS B 1 60 ? -4.934 -25.125 -11.156 1 49.53 60 LYS B N 1
ATOM 1640 C CA . LYS B 1 60 ? -3.959 -26.203 -11.125 1 49.53 60 LYS B CA 1
ATOM 1641 C C . LYS B 1 60 ? -2.645 -25.781 -11.766 1 49.53 60 LYS B C 1
ATOM 1643 O O . LYS B 1 60 ? -1.577 -26.281 -11.398 1 49.53 60 LYS B O 1
ATOM 1648 N N . GLN B 1 61 ? -2.818 -24.828 -12.695 1 54.88 61 GLN B N 1
ATOM 1649 C CA . GLN B 1 61 ? -1.562 -24.5 -13.352 1 54.88 61 GLN B CA 1
ATOM 1650 C C . GLN B 1 61 ? -1.039 -23.141 -12.883 1 54.88 61 GLN B C 1
ATOM 1652 O O . GLN B 1 61 ? -0.041 -22.641 -13.398 1 54.88 61 GLN B O 1
ATOM 1657 N N . MET B 1 62 ? -1.853 -22.562 -11.906 1 58.97 62 MET B N 1
ATOM 1658 C CA . MET B 1 62 ? -1.322 -21.281 -11.422 1 58.97 62 MET B CA 1
ATOM 1659 C C . MET B 1 62 ? -0.211 -21.516 -10.398 1 58.97 62 MET B C 1
ATOM 1661 O O . MET B 1 62 ? -0.428 -22.156 -9.375 1 58.97 62 MET B O 1
ATOM 1665 N N . LYS B 1 63 ? 0.935 -21.203 -10.883 1 64.94 63 LYS B N 1
ATOM 1666 C CA . LYS B 1 63 ? 2.092 -21.453 -10.023 1 64.94 63 LYS B CA 1
ATOM 1667 C C . LYS B 1 63 ? 2.238 -20.375 -8.961 1 64.94 63 LYS B C 1
ATOM 1669 O O . LYS B 1 63 ? 2.438 -20.672 -7.785 1 64.94 63 LYS B O 1
ATOM 1674 N N . SER B 1 64 ? 2.064 -19.016 -9.492 1 73.06 64 SER B N 1
ATOM 1675 C CA . SER B 1 64 ? 2.199 -17.953 -8.5 1 73.06 64 SER B CA 1
ATOM 1676 C C . SER B 1 64 ? 1.463 -16.688 -8.938 1 73.06 64 SER B C 1
ATOM 1678 O O . SER B 1 64 ? 1.259 -16.469 -10.133 1 73.06 64 SER B O 1
ATOM 1680 N N . THR B 1 65 ? 0.846 -16 -8.062 1 79.56 65 THR B N 1
ATOM 1681 C CA . THR B 1 65 ? 0.316 -14.664 -8.273 1 79.56 65 THR B CA 1
ATOM 1682 C C . THR B 1 65 ? 1.195 -13.625 -7.59 1 79.56 65 THR B C 1
ATOM 1684 O O . THR B 1 65 ? 1.594 -13.797 -6.438 1 79.56 65 THR B O 1
ATOM 1687 N N . VAL B 1 66 ? 1.498 -12.594 -8.367 1 84.62 66 VAL B N 1
ATOM 1688 C CA . VAL B 1 66 ? 2.383 -11.547 -7.855 1 84.62 66 VAL B CA 1
ATOM 1689 C C . VAL B 1 66 ? 1.668 -10.195 -7.898 1 84.62 66 VAL B C 1
ATOM 1691 O O . VAL B 1 66 ? 0.992 -9.875 -8.875 1 84.62 66 VAL B O 1
ATOM 1694 N N . ASN B 1 67 ? 1.705 -9.523 -6.801 1 92.62 67 ASN B N 1
ATOM 1695 C CA . ASN B 1 67 ? 1.341 -8.109 -6.832 1 92.62 67 ASN B CA 1
ATOM 1696 C C . ASN B 1 67 ? 2.391 -7.277 -7.562 1 92.62 67 ASN B C 1
ATOM 1698 O O . ASN B 1 67 ? 3.463 -7.008 -7.02 1 92.62 67 ASN B O 1
ATOM 1702 N N . TYR B 1 68 ? 2.039 -6.902 -8.789 1 94.88 68 TYR B N 1
ATOM 1703 C CA . TYR B 1 68 ? 2.986 -6.188 -9.641 1 94.88 68 TYR B CA 1
ATOM 1704 C C . TYR B 1 68 ? 2.953 -4.691 -9.352 1 94.88 68 TYR B C 1
ATOM 1706 O O . TYR B 1 68 ? 3.871 -3.961 -9.734 1 94.88 68 TYR B O 1
ATOM 1714 N N . GLY B 1 69 ? 1.896 -4.246 -8.727 1 97.81 69 GLY B N 1
ATOM 1715 C CA . GLY B 1 69 ? 1.793 -2.838 -8.383 1 97.81 69 GLY B CA 1
ATOM 1716 C C . GLY B 1 69 ? 0.382 -2.295 -8.5 1 97.81 69 GLY B C 1
ATOM 1717 O O . GLY B 1 69 ? -0.59 -3.041 -8.359 1 97.81 69 GLY B O 1
ATOM 1718 N N . TYR B 1 70 ? 0.309 -0.97 -8.688 1 98.56 70 TYR B N 1
ATOM 1719 C CA . TYR B 1 70 ? -0.955 -0.245 -8.758 1 98.56 70 TYR B CA 1
ATOM 1720 C C . TYR B 1 70 ? -0.879 0.888 -9.773 1 98.56 70 TYR B C 1
ATOM 1722 O O . TYR B 1 70 ? 0.126 1.598 -9.852 1 98.56 70 TYR B O 1
ATOM 1730 N N . ASP B 1 71 ? -1.944 1.021 -10.523 1 98.56 71 ASP B N 1
ATOM 1731 C CA . ASP B 1 71 ? -2.021 2.123 -11.477 1 98.56 71 ASP B CA 1
ATOM 1732 C C . ASP B 1 71 ? -2.598 3.377 -10.82 1 98.56 71 ASP B C 1
ATOM 1734 O O . ASP B 1 71 ? -2.375 4.492 -11.297 1 98.56 71 ASP B O 1
ATOM 1738 N N . LYS B 1 72 ? -3.35 3.102 -9.719 1 98.62 72 LYS B N 1
ATOM 1739 C CA . LYS B 1 72 ? -3.986 4.219 -9.023 1 98.62 72 LYS B CA 1
ATOM 1740 C C . LYS B 1 72 ? -4.508 3.787 -7.66 1 98.62 72 LYS B C 1
ATOM 1742 O O . LYS B 1 72 ? -5.098 2.713 -7.523 1 98.62 72 LYS B O 1
ATOM 1747 N N . ILE B 1 73 ? -4.25 4.629 -6.711 1 98.62 73 ILE B N 1
ATOM 1748 C CA . ILE B 1 73 ? -4.879 4.504 -5.398 1 98.62 73 ILE B CA 1
ATOM 1749 C C . ILE B 1 73 ? -5.344 5.875 -4.918 1 98.62 73 ILE B C 1
ATOM 1751 O O . ILE B 1 73 ? -4.586 6.848 -4.973 1 98.62 73 ILE B O 1
ATOM 1755 N N . ARG B 1 74 ? -6.586 5.949 -4.504 1 98.69 74 ARG B N 1
ATOM 1756 C CA . ARG B 1 74 ? -7.07 7.156 -3.836 1 98.69 74 ARG B CA 1
ATOM 1757 C C . ARG B 1 74 ? -7.762 6.812 -2.521 1 98.69 74 ARG B C 1
ATOM 1759 O O . A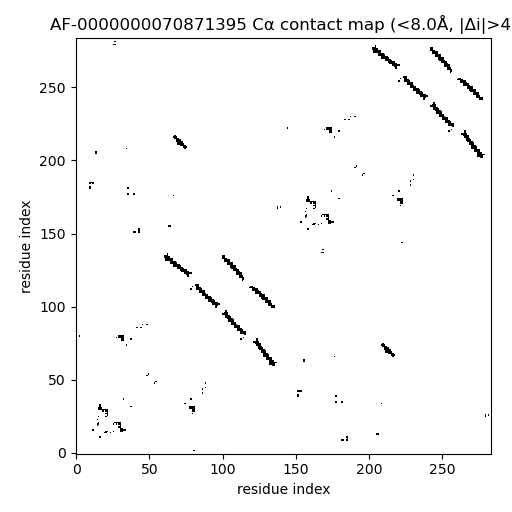RG B 1 74 ? -8.641 5.945 -2.482 1 98.69 74 ARG B O 1
ATOM 1766 N N . PHE B 1 75 ? -7.27 7.445 -1.482 1 97.5 75 PHE B N 1
ATOM 1767 C CA . PHE B 1 75 ? -7.973 7.391 -0.208 1 97.5 75 PHE B CA 1
ATOM 1768 C C . PHE B 1 75 ? -8.992 8.523 -0.102 1 97.5 75 PHE B C 1
ATOM 1770 O O . PHE B 1 75 ? -8.617 9.703 -0.094 1 97.5 75 PHE B O 1
ATOM 1777 N N . ILE B 1 76 ? -10.219 8.164 0.038 1 97.06 76 ILE B N 1
ATOM 1778 C CA . ILE B 1 76 ? -11.305 9.117 -0.156 1 97.06 76 ILE B CA 1
ATOM 1779 C C . ILE B 1 76 ? -11.883 9.523 1.197 1 97.06 76 ILE B C 1
ATOM 1781 O O . ILE B 1 76 ? -11.836 10.688 1.579 1 97.06 76 ILE B O 1
ATOM 1785 N N . SER B 1 77 ? -12.398 8.531 1.913 1 96.06 77 SER B N 1
ATOM 1786 C CA . SER B 1 77 ? -12.969 8.789 3.232 1 96.06 77 SER B CA 1
ATOM 1787 C C . SER B 1 77 ? -12.172 8.086 4.324 1 96.06 77 SER B C 1
ATOM 1789 O O . SER B 1 77 ? -11.727 6.949 4.141 1 96.06 77 SER B O 1
ATOM 1791 N N . PRO B 1 78 ? -12.016 8.758 5.41 1 94.19 78 PRO B N 1
ATOM 1792 C CA . PRO B 1 78 ? -11.273 8.117 6.5 1 94.19 78 PRO B CA 1
ATOM 1793 C C . PRO B 1 78 ? -11.969 6.867 7.031 1 94.19 78 PRO B C 1
ATOM 1795 O O . PRO B 1 78 ? -13.203 6.824 7.098 1 94.19 78 PRO B O 1
ATOM 1798 N N . VAL B 1 79 ? -11.195 5.879 7.309 1 95.06 79 VAL B N 1
ATOM 1799 C CA . VAL B 1 79 ? -11.656 4.695 8.031 1 95.06 79 VAL B CA 1
ATOM 1800 C C . VAL B 1 79 ? -11.305 4.824 9.508 1 95.06 79 VAL B C 1
ATOM 1802 O O . VAL B 1 79 ? -10.125 4.93 9.867 1 95.06 79 VAL B O 1
ATOM 1805 N N . LEU B 1 80 ? -12.297 4.906 10.32 1 93.19 80 LEU B N 1
ATOM 1806 C CA . LEU B 1 80 ? -12.031 4.965 11.758 1 93.19 80 LEU B CA 1
ATOM 1807 C C . LEU B 1 80 ? -11.711 3.578 12.305 1 93.19 80 LEU B C 1
ATOM 1809 O O . LEU B 1 80 ? -12.203 2.57 11.789 1 93.19 80 LEU B O 1
ATOM 1813 N N . VAL B 1 81 ? -10.914 3.715 13.344 1 89.56 81 VAL B N 1
ATOM 1814 C CA . VAL B 1 81 ? -10.594 2.455 14.008 1 89.56 81 VAL B CA 1
ATOM 1815 C C . VAL B 1 81 ? -11.875 1.785 14.492 1 89.56 81 VAL B C 1
ATOM 1817 O O . VAL B 1 81 ? -12.789 2.457 14.984 1 89.56 81 VAL B O 1
ATOM 1820 N N . ASN B 1 82 ? -12.156 0.563 14.227 1 89 82 ASN B N 1
ATOM 1821 C CA . ASN B 1 82 ? -13.266 -0.272 14.664 1 89 82 ASN B CA 1
ATOM 1822 C C . ASN B 1 82 ? -14.43 -0.218 13.68 1 89 82 ASN B C 1
ATOM 1824 O O . ASN B 1 82 ? -15.492 -0.8 13.93 1 89 82 ASN B O 1
ATOM 1828 N N . ASN B 1 83 ? -14.305 0.633 12.625 1 93.19 83 ASN B N 1
ATOM 1829 C CA . ASN B 1 83 ? -15.281 0.552 11.547 1 93.19 83 ASN B CA 1
ATOM 1830 C C . ASN B 1 83 ? -15.07 -0.687 10.688 1 93.19 83 ASN B C 1
ATOM 1832 O O . ASN B 1 83 ? -13.953 -1.216 10.617 1 93.19 83 ASN B O 1
ATOM 1836 N N . SER B 1 84 ? -16.078 -1.177 10.094 1 93.94 84 SER B N 1
ATOM 1837 C CA . SER B 1 84 ? -15.961 -2.279 9.148 1 93.94 84 SER B CA 1
ATOM 1838 C C . SER B 1 84 ? -15.648 -1.771 7.746 1 93.94 84 SER B C 1
ATOM 1840 O O . SER B 1 84 ? -15.969 -0.632 7.402 1 93.94 84 SER B O 1
ATOM 1842 N N . ILE B 1 85 ? -14.906 -2.656 7.012 1 95.5 85 ILE B N 1
ATOM 1843 C CA . ILE B 1 85 ? -14.641 -2.35 5.609 1 95.5 85 ILE B CA 1
ATOM 1844 C C . ILE B 1 85 ? -15.086 -3.521 4.734 1 95.5 85 ILE B C 1
ATOM 1846 O O . ILE B 1 85 ? -15.109 -4.668 5.188 1 95.5 85 ILE B O 1
ATOM 1850 N N . ARG B 1 86 ? -15.523 -3.189 3.51 1 95.62 86 ARG B N 1
ATOM 1851 C CA . ARG B 1 86 ? -15.883 -4.164 2.484 1 95.62 86 ARG B CA 1
ATOM 1852 C C . ARG B 1 86 ? -15.242 -3.811 1.145 1 95.62 86 ARG B C 1
ATOM 1854 O O . ARG B 1 86 ? -15.156 -2.637 0.781 1 95.62 86 ARG B O 1
ATOM 1861 N N . GLY B 1 87 ? -14.773 -4.816 0.491 1 96.38 87 GLY B N 1
ATOM 1862 C CA . GLY B 1 87 ? -14.164 -4.625 -0.815 1 96.38 87 GLY B CA 1
ATOM 1863 C C . GLY B 1 87 ? -15.031 -5.105 -1.958 1 96.38 87 GLY B C 1
ATOM 1864 O O . GLY B 1 87 ? -15.695 -6.141 -1.847 1 96.38 87 GLY B O 1
ATOM 1865 N N . LYS B 1 88 ? -15.141 -4.359 -2.967 1 96.44 88 LYS B N 1
ATOM 1866 C CA . LYS B 1 88 ? -15.727 -4.75 -4.246 1 96.44 88 LYS B CA 1
ATOM 1867 C C . LYS B 1 88 ? -14.648 -4.898 -5.32 1 96.44 88 LYS B C 1
ATOM 1869 O O . LYS B 1 88 ? -13.844 -3.99 -5.527 1 96.44 88 LYS B O 1
ATOM 1874 N N . PHE B 1 89 ? -14.672 -6.023 -6.012 1 95.5 89 PHE B N 1
ATOM 1875 C CA . PHE B 1 89 ? -13.609 -6.355 -6.957 1 95.5 89 PHE B CA 1
ATOM 1876 C C . PHE B 1 89 ? -14.188 -6.582 -8.352 1 95.5 89 PHE B C 1
ATOM 1878 O O . PHE B 1 89 ? -15.125 -7.359 -8.523 1 95.5 89 PHE B O 1
ATOM 1885 N N . GLU B 1 90 ? -13.641 -5.871 -9.312 1 95.94 90 GLU B N 1
ATOM 1886 C CA . GLU B 1 90 ? -14 -6.02 -10.719 1 95.94 90 GLU B CA 1
ATOM 1887 C C . GLU B 1 90 ? -12.758 -6.156 -11.594 1 95.94 90 GLU B C 1
ATOM 1889 O O . GLU B 1 90 ? -11.75 -5.484 -11.359 1 95.94 90 GLU B O 1
AT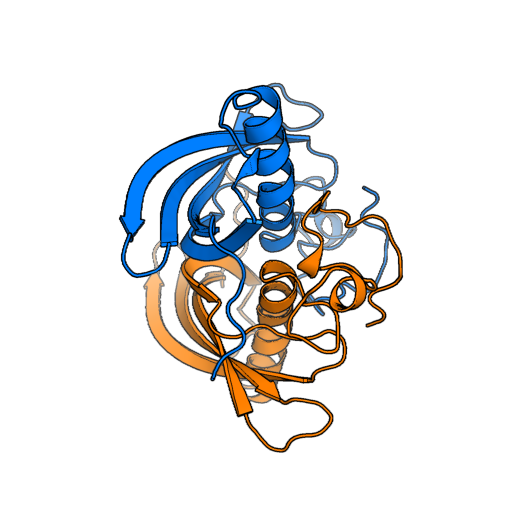OM 1894 N N . ILE B 1 91 ? -12.805 -7.004 -12.602 1 94.69 91 ILE B N 1
ATOM 1895 C CA . ILE B 1 91 ? -11.711 -7.109 -13.562 1 94.69 91 ILE B CA 1
ATOM 1896 C C . ILE B 1 91 ? -11.836 -6.008 -14.609 1 94.69 91 ILE B C 1
ATOM 1898 O O . ILE B 1 91 ? -12.828 -5.945 -15.336 1 94.69 91 ILE B O 1
ATOM 1902 N N . LYS B 1 92 ? -10.867 -5.184 -14.609 1 96.94 92 LYS B N 1
ATOM 1903 C CA . LYS B 1 92 ? -10.852 -4.086 -15.57 1 96.94 92 LYS B CA 1
ATOM 1904 C C . LYS B 1 92 ? -10.227 -4.527 -16.891 1 96.94 92 LYS B C 1
ATOM 1906 O O . LYS B 1 92 ? -10.664 -4.098 -17.969 1 96.94 92 LYS B O 1
ATOM 1911 N N . SER B 1 93 ? -9.164 -5.344 -16.812 1 96.19 93 SER B N 1
ATOM 1912 C CA . SER B 1 93 ? -8.477 -5.816 -18.016 1 96.19 93 SER B CA 1
ATOM 1913 C C . SER B 1 93 ? -7.715 -7.109 -17.75 1 96.19 93 SER B C 1
ATOM 1915 O O . SER B 1 93 ? -7.301 -7.363 -16.609 1 96.19 93 SER B O 1
ATOM 1917 N N . VAL B 1 94 ? -7.613 -7.941 -18.734 1 93.12 94 VAL B N 1
ATOM 1918 C CA . VAL B 1 94 ? -6.812 -9.156 -18.734 1 93.12 94 VAL B CA 1
ATOM 1919 C C . VAL B 1 94 ? -5.945 -9.211 -20 1 93.12 94 VAL B C 1
ATOM 1921 O O . VAL B 1 94 ? -6.461 -9.109 -21.109 1 93.12 94 VAL B O 1
ATOM 1924 N N . LEU B 1 95 ? -4.68 -9.281 -19.75 1 92 95 LEU B N 1
ATOM 1925 C CA . LEU B 1 95 ? -3.74 -9.359 -20.875 1 92 95 LEU B CA 1
ATOM 1926 C C . LEU B 1 95 ? -2.848 -10.594 -20.734 1 92 95 LEU B C 1
ATOM 1928 O O . LEU B 1 95 ? -2.115 -10.727 -19.75 1 92 95 LEU B O 1
ATOM 1932 N N . LYS B 1 96 ? -2.891 -11.461 -21.688 1 88.19 96 LYS B N 1
ATOM 1933 C CA . LYS B 1 96 ? -2.051 -12.656 -21.688 1 88.19 96 LYS B CA 1
ATOM 1934 C C . LYS B 1 96 ? -0.708 -12.375 -22.359 1 88.19 96 LYS B C 1
ATOM 1936 O O . LYS B 1 96 ? -0.653 -11.711 -23.406 1 88.19 96 LYS B O 1
ATOM 1941 N N . ASN B 1 97 ? 0.283 -12.68 -21.578 1 84.19 97 ASN B N 1
ATOM 1942 C CA . ASN B 1 97 ? 1.621 -12.672 -22.156 1 84.19 97 ASN B CA 1
ATOM 1943 C C . ASN B 1 97 ? 2.16 -14.086 -22.344 1 84.19 97 ASN B C 1
ATOM 1945 O O . ASN B 1 97 ? 2.785 -14.648 -21.438 1 84.19 97 ASN B O 1
ATOM 1949 N N . ASP B 1 98 ? 2.018 -14.68 -23.516 1 77.38 98 ASP B N 1
ATOM 1950 C CA . ASP B 1 98 ? 2.385 -16.062 -23.781 1 77.38 98 ASP B CA 1
ATOM 1951 C C . ASP B 1 98 ? 3.9 -16.25 -23.734 1 77.38 98 ASP B C 1
ATOM 1953 O O . ASP B 1 98 ? 4.387 -17.297 -23.266 1 77.38 98 ASP B O 1
ATOM 1957 N N . ASN B 1 99 ? 4.582 -15.211 -24.125 1 76.25 99 ASN B N 1
ATOM 1958 C CA . ASN B 1 99 ? 6.035 -15.32 -24.125 1 76.25 99 ASN B CA 1
ATOM 1959 C C . ASN B 1 99 ? 6.594 -15.43 -22.719 1 76.25 99 ASN B C 1
ATOM 1961 O O . ASN B 1 99 ? 7.602 -16.094 -22.5 1 76.25 99 ASN B O 1
ATOM 1965 N N . GLN B 1 100 ? 5.805 -14.961 -21.797 1 76.5 100 GLN B N 1
ATOM 1966 C CA . GLN B 1 100 ? 6.281 -14.945 -20.422 1 76.5 100 GLN B CA 1
ATOM 1967 C C . GLN B 1 100 ? 5.465 -15.891 -19.547 1 76.5 100 GLN B C 1
ATOM 1969 O O . GLN B 1 100 ? 5.672 -15.961 -18.328 1 76.5 100 GLN B O 1
ATOM 1974 N N . ASN B 1 101 ? 4.633 -16.656 -20.219 1 81.31 101 ASN B N 1
ATOM 1975 C CA . ASN B 1 101 ? 3.766 -17.562 -19.484 1 81.31 101 ASN B CA 1
ATOM 1976 C C . ASN B 1 101 ? 3.092 -16.875 -18.312 1 81.31 101 ASN B C 1
ATOM 1978 O O . ASN B 1 101 ? 3.098 -17.391 -17.188 1 81.31 101 ASN B O 1
ATOM 1982 N N . SER B 1 102 ? 2.631 -15.594 -18.594 1 86.25 102 SER B N 1
ATOM 1983 C CA . SER B 1 102 ? 2.018 -14.82 -17.531 1 86.25 102 SER B CA 1
ATOM 1984 C C . SER B 1 102 ? 0.761 -14.102 -18.016 1 86.25 102 SER B C 1
ATOM 1986 O O . SER B 1 102 ? 0.593 -13.883 -19.219 1 86.25 102 SER B O 1
ATOM 1988 N N . ILE B 1 103 ? -0.173 -13.984 -17.172 1 88.62 103 ILE B N 1
ATOM 1989 C CA . ILE B 1 103 ? -1.373 -13.18 -17.391 1 88.62 103 ILE B CA 1
ATOM 1990 C C . ILE B 1 103 ? -1.357 -11.961 -16.469 1 88.62 103 ILE B C 1
ATOM 1992 O O . ILE B 1 103 ? -1.116 -12.086 -15.266 1 88.62 103 ILE B O 1
ATOM 1996 N N . ARG B 1 104 ? -1.546 -10.828 -17.094 1 93 104 ARG B N 1
ATOM 1997 C CA . ARG B 1 104 ? -1.68 -9.602 -16.312 1 93 104 ARG B CA 1
ATOM 1998 C C . ARG B 1 104 ? -3.146 -9.234 -16.109 1 93 104 ARG B C 1
ATOM 2000 O O . ARG B 1 104 ? -3.904 -9.148 -17.078 1 93 104 ARG B O 1
ATOM 2007 N N . ILE B 1 105 ? -3.549 -9.094 -14.969 1 92.88 105 ILE B N 1
ATOM 2008 C CA . ILE B 1 105 ? -4.914 -8.695 -14.641 1 92.88 105 ILE B CA 1
ATOM 2009 C C . ILE B 1 105 ? -4.898 -7.34 -13.938 1 92.88 105 ILE B C 1
ATOM 2011 O O . ILE B 1 105 ? -4.121 -7.129 -13.008 1 92.88 105 ILE B O 1
ATOM 2015 N N . ILE B 1 106 ? -5.734 -6.406 -14.375 1 97.25 106 ILE B N 1
ATOM 2016 C CA . ILE B 1 106 ? -5.984 -5.168 -13.641 1 97.25 106 ILE B CA 1
ATOM 2017 C C . ILE B 1 106 ? -7.309 -5.273 -12.891 1 97.25 106 ILE B C 1
ATOM 2019 O O . ILE B 1 106 ? -8.367 -5.41 -13.508 1 97.25 106 ILE B O 1
ATOM 2023 N N . TRP B 1 107 ? -7.223 -5.219 -11.625 1 96 107 TRP B N 1
ATOM 2024 C CA . TRP B 1 107 ? -8.398 -5.242 -10.766 1 96 107 TRP B CA 1
ATOM 2025 C C . TRP B 1 107 ? -8.82 -3.826 -10.383 1 96 107 TRP B C 1
ATOM 2027 O O . TRP B 1 107 ? -8 -3.021 -9.945 1 96 107 TRP B O 1
ATOM 2037 N N . GLN B 1 108 ? -10.094 -3.516 -10.594 1 98.38 108 GLN B N 1
ATOM 2038 C CA . GLN B 1 108 ? -10.695 -2.332 -9.984 1 98.38 108 GLN B CA 1
ATOM 2039 C C . GLN B 1 108 ? -11.336 -2.664 -8.641 1 98.38 108 GLN B C 1
ATOM 2041 O O . GLN B 1 108 ? -12.297 -3.436 -8.578 1 98.38 108 GLN B O 1
ATOM 2046 N N . ILE B 1 109 ? -10.828 -2.07 -7.637 1 97.94 109 ILE B N 1
ATOM 2047 C CA . ILE B 1 109 ? -11.266 -2.398 -6.285 1 97.94 109 ILE B CA 1
ATOM 2048 C C . ILE B 1 109 ? -11.867 -1.162 -5.621 1 97.94 109 ILE B C 1
ATOM 2050 O O . ILE B 1 109 ? -11.266 -0.085 -5.641 1 97.94 109 ILE B O 1
ATOM 2054 N N . THR B 1 110 ? -13.023 -1.276 -5.109 1 98.44 110 THR B N 1
ATOM 2055 C CA . THR B 1 110 ? -13.633 -0.259 -4.262 1 98.44 110 THR B CA 1
ATOM 2056 C C . THR B 1 110 ? -13.703 -0.732 -2.814 1 98.44 110 THR B C 1
ATOM 2058 O O . THR B 1 110 ? -14.242 -1.805 -2.533 1 98.44 110 THR B O 1
ATOM 2061 N N . ILE B 1 111 ? -13.102 0.036 -1.964 1 97.94 111 ILE B N 1
ATOM 2062 C CA . ILE B 1 111 ? -13.219 -0.24 -0.536 1 97.94 111 ILE B CA 1
ATOM 2063 C C . ILE B 1 111 ? -14.25 0.693 0.088 1 97.94 111 ILE B C 1
ATOM 2065 O O . ILE B 1 111 ? -14.164 1.915 -0.056 1 97.94 111 ILE B O 1
ATOM 2069 N N . GLU B 1 112 ? -15.133 0.06 0.76 1 98.19 112 GLU B N 1
ATOM 2070 C CA . GLU B 1 112 ? -16.172 0.811 1.465 1 98.19 112 GLU B CA 1
ATOM 2071 C C . GLU B 1 112 ? -16.047 0.641 2.977 1 98.19 112 GLU B C 1
ATOM 2073 O O . GLU B 1 112 ? -15.477 -0.344 3.449 1 98.19 112 GLU B O 1
ATOM 2078 N N . THR B 1 113 ? -16.516 1.689 3.678 1 97.31 113 THR B N 1
ATOM 2079 C CA . THR B 1 113 ? -16.516 1.616 5.137 1 97.31 113 THR B CA 1
ATOM 2080 C C . THR B 1 113 ? -17.875 2.004 5.699 1 97.31 113 THR B C 1
ATOM 2082 O O . THR B 1 113 ? -18.562 2.855 5.141 1 97.31 113 THR B O 1
ATOM 2085 N N . LYS B 1 114 ? -18.188 1.312 6.703 1 95.38 114 LYS B N 1
ATOM 2086 C CA . LYS B 1 114 ? -19.422 1.578 7.438 1 95.38 114 LYS B CA 1
ATOM 2087 C C . LYS B 1 114 ? -19.125 1.951 8.891 1 95.38 114 LYS B C 1
ATOM 2089 O O . LYS B 1 114 ? -18.391 1.237 9.586 1 95.38 114 LYS B O 1
ATOM 2094 N N . HIS B 1 115 ? -19.703 3.072 9.266 1 91.38 115 HIS B N 1
ATOM 2095 C CA . HIS B 1 115 ? -19.547 3.479 10.656 1 91.38 115 HIS B CA 1
ATOM 2096 C C . HIS B 1 115 ? -20.266 2.514 11.594 1 91.38 115 HIS B C 1
ATOM 2098 O O . HIS B 1 115 ? -21.359 2.051 11.289 1 91.38 115 HIS B O 1
ATOM 2104 N N . ARG B 1 116 ? -19.672 2.359 12.68 1 89.56 116 ARG B N 1
ATOM 2105 C CA . ARG B 1 116 ? -20.203 1.376 13.617 1 89.56 116 ARG B CA 1
ATOM 2106 C C . ARG B 1 116 ? -21.578 1.783 14.109 1 89.56 116 ARG B C 1
ATOM 2108 O O . ARG B 1 116 ? -22.406 0.928 14.453 1 89.56 116 ARG B O 1
ATOM 2115 N N . ASP B 1 117 ? -21.891 3.049 14.141 1 89.81 117 ASP B N 1
ATOM 2116 C CA . ASP B 1 117 ? -23.141 3.549 14.695 1 89.81 117 ASP B CA 1
ATOM 2117 C C . ASP B 1 117 ? -24.047 4.098 13.594 1 89.81 117 ASP B C 1
ATOM 2119 O O . ASP B 1 117 ? -24.969 4.879 13.867 1 89.81 117 ASP B O 1
ATOM 2123 N N . SER B 1 118 ? -23.688 3.869 12.406 1 90.62 118 SER B N 1
ATOM 2124 C CA . SER B 1 118 ? -24.453 4.383 11.281 1 90.62 118 SER B CA 1
ATOM 2125 C C . SER B 1 118 ? -24.578 3.346 10.172 1 90.62 118 SER B C 1
ATOM 2127 O O . SER B 1 118 ? -23.719 2.465 10.039 1 90.62 118 SER B O 1
ATOM 2129 N N . GLU B 1 119 ? -25.703 3.4 9.438 1 91.62 119 GLU B N 1
ATOM 2130 C CA . GLU B 1 119 ? -25.875 2.539 8.273 1 91.62 119 GLU B CA 1
ATOM 2131 C C . GLU B 1 119 ? -25.266 3.17 7.027 1 91.62 119 GLU B C 1
ATOM 2133 O O . GLU B 1 119 ? -25.266 2.564 5.953 1 91.62 119 GLU B O 1
ATOM 2138 N N . GLU B 1 120 ? -24.703 4.273 7.27 1 92.12 120 GLU B N 1
ATOM 2139 C CA . GLU B 1 120 ? -24.125 4.984 6.129 1 92.12 120 GLU B CA 1
ATOM 2140 C C . GLU B 1 120 ? -22.859 4.309 5.633 1 92.12 120 GLU B C 1
ATOM 2142 O O . GLU B 1 120 ? -21.984 3.965 6.43 1 92.12 120 GLU B O 1
ATOM 2147 N N . ILE B 1 121 ? -22.859 4.074 4.312 1 96.06 121 ILE B N 1
ATOM 2148 C CA . ILE B 1 121 ? -21.688 3.496 3.654 1 96.06 121 ILE B CA 1
ATOM 2149 C C . ILE B 1 121 ? -20.953 4.578 2.869 1 96.06 121 ILE B C 1
ATOM 2151 O O . ILE B 1 121 ? -21.562 5.332 2.113 1 96.06 121 ILE B O 1
ATOM 2155 N N . LYS B 1 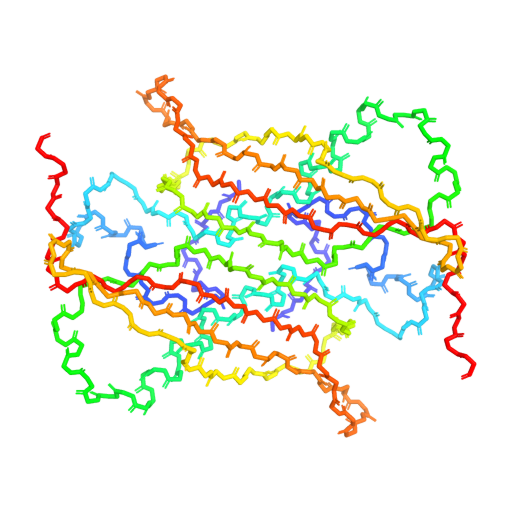122 ? -19.688 4.66 3.162 1 97.06 122 LYS B N 1
ATOM 2156 C CA . LYS B 1 122 ? -18.844 5.609 2.439 1 97.06 122 LYS B CA 1
ATOM 2157 C C . LYS B 1 122 ? -17.766 4.887 1.649 1 97.06 122 LYS B C 1
ATOM 2159 O O . LYS B 1 122 ? -17.312 3.805 2.039 1 97.06 122 LYS B O 1
ATOM 2164 N N . GLN B 1 123 ? -17.406 5.43 0.542 1 98.12 123 GLN B N 1
ATOM 2165 C CA . GLN B 1 123 ? -16.25 4.934 -0.195 1 98.12 123 GLN B CA 1
ATOM 2166 C C . GLN B 1 123 ? -14.945 5.367 0.473 1 98.12 123 GLN B C 1
ATOM 2168 O O . GLN B 1 123 ? -14.648 6.559 0.553 1 98.12 123 GLN B O 1
ATOM 2173 N N . ALA B 1 124 ? -14.227 4.418 0.922 1 98.12 124 ALA B N 1
ATOM 2174 C CA . ALA B 1 124 ? -12.992 4.699 1.646 1 98.12 124 ALA B CA 1
ATOM 2175 C C . ALA B 1 124 ? -11.812 4.844 0.686 1 98.12 124 ALA B C 1
ATOM 2177 O O . ALA B 1 124 ? -10.953 5.699 0.877 1 98.12 124 ALA B O 1
ATOM 2178 N N . ALA B 1 125 ? -11.797 4.012 -0.372 1 98.56 125 ALA B N 1
ATOM 2179 C CA . ALA B 1 125 ? -10.68 4.059 -1.315 1 98.56 125 ALA B CA 1
ATOM 2180 C C . ALA B 1 125 ? -11.078 3.465 -2.664 1 98.56 125 ALA B C 1
ATOM 2182 O O . ALA B 1 125 ? -12.008 2.656 -2.742 1 98.56 125 ALA B O 1
ATOM 2183 N N . ILE B 1 126 ? -10.414 3.84 -3.666 1 98.75 126 ILE B N 1
ATOM 2184 C CA . ILE B 1 126 ? -10.438 3.211 -4.984 1 98.75 126 ILE B CA 1
ATOM 2185 C C . ILE B 1 126 ? -9.031 2.787 -5.379 1 98.75 126 ILE B C 1
ATOM 2187 O O . ILE B 1 126 ? -8.062 3.504 -5.113 1 98.75 126 ILE B O 1
ATOM 2191 N N . VAL B 1 127 ? -8.938 1.621 -5.969 1 98.69 127 VAL B N 1
ATOM 2192 C CA . VAL B 1 127 ? -7.633 1.014 -6.211 1 98.69 127 VAL B CA 1
ATOM 2193 C C . VAL B 1 127 ? -7.637 0.307 -7.566 1 98.69 127 VAL B C 1
ATOM 2195 O O . VAL B 1 127 ? -8.57 -0.429 -7.887 1 98.69 127 VAL B O 1
ATOM 2198 N N . GLU B 1 128 ? -6.684 0.553 -8.297 1 98.69 128 GLU B N 1
ATOM 2199 C CA . GLU B 1 128 ? -6.414 -0.248 -9.484 1 98.69 128 GLU B CA 1
ATOM 2200 C C . GLU B 1 128 ? -5.148 -1.079 -9.32 1 98.69 128 GLU B C 1
ATOM 2202 O O . GLU B 1 128 ? -4.039 -0.577 -9.508 1 98.69 128 GLU B O 1
ATOM 2207 N N . ASN B 1 129 ? -5.348 -2.305 -9.086 1 97.75 129 ASN B N 1
ATOM 2208 C CA . ASN B 1 129 ? -4.254 -3.23 -8.82 1 97.75 129 ASN B CA 1
ATOM 2209 C C . ASN B 1 129 ? -3.807 -3.949 -10.094 1 97.75 129 ASN B C 1
ATOM 2211 O O . ASN B 1 129 ? -4.641 -4.379 -10.891 1 97.75 129 ASN B O 1
ATOM 2215 N N . VAL B 1 130 ? -2.484 -4.074 -10.242 1 96.88 130 VAL B N 1
ATOM 2216 C CA . VAL B 1 130 ? -1.895 -4.859 -11.328 1 96.88 130 VAL B CA 1
ATOM 2217 C C . VAL B 1 130 ? -1.355 -6.176 -10.773 1 96.88 130 VAL B C 1
ATOM 2219 O O . VAL B 1 130 ? -0.383 -6.188 -10.016 1 96.88 130 VAL B O 1
ATOM 2222 N N . ALA B 1 131 ? -1.993 -7.281 -11.148 1 92 131 ALA B N 1
ATOM 2223 C CA . ALA B 1 131 ? -1.574 -8.609 -10.711 1 92 131 ALA B CA 1
ATOM 2224 C C . ALA B 1 131 ? -1.043 -9.43 -11.883 1 92 131 ALA B C 1
ATOM 2226 O O . ALA B 1 131 ? -1.563 -9.344 -12.992 1 92 131 ALA B O 1
ATOM 2227 N N . LEU B 1 132 ? 0.031 -10.219 -11.594 1 89.31 132 LEU B N 1
ATOM 2228 C CA . LEU B 1 132 ? 0.571 -11.164 -12.57 1 89.31 132 LEU B CA 1
ATOM 2229 C C . LEU B 1 132 ? 0.35 -12.602 -12.117 1 89.31 132 LEU B C 1
ATOM 2231 O O . LEU B 1 132 ? 0.685 -12.961 -10.992 1 89.31 132 LEU B O 1
ATOM 2235 N N . ILE B 1 133 ? -0.24 -13.336 -12.938 1 82.69 133 ILE B N 1
ATOM 2236 C CA . ILE B 1 133 ? -0.417 -14.766 -12.695 1 82.69 133 ILE B CA 1
ATOM 2237 C C . ILE B 1 133 ? 0.534 -15.562 -13.586 1 82.69 133 ILE B C 1
ATOM 2239 O O . ILE B 1 133 ? 0.44 -15.5 -14.812 1 82.69 133 ILE B O 1
ATOM 2243 N N . ASN B 1 134 ? 1.437 -16.281 -12.867 1 80 134 ASN B N 1
ATOM 2244 C CA . ASN B 1 134 ? 2.393 -17.094 -13.617 1 80 134 ASN B CA 1
ATOM 2245 C C . ASN B 1 134 ? 1.963 -18.547 -13.672 1 80 134 ASN B C 1
ATOM 2247 O O . ASN B 1 134 ? 1.575 -19.125 -12.656 1 80 134 ASN B O 1
ATOM 2251 N N . TYR B 1 135 ? 1.773 -19.141 -14.742 1 71.88 135 TYR B N 1
ATOM 2252 C CA . TYR B 1 135 ? 1.295 -20.516 -14.844 1 71.88 135 TYR B CA 1
ATOM 2253 C C . TYR B 1 135 ? 2.422 -21.469 -15.258 1 71.88 135 TYR B C 1
ATOM 2255 O O . TYR B 1 135 ? 2.244 -22.688 -15.281 1 71.88 135 TYR B O 1
ATOM 2263 N N . LYS B 1 136 ? 3.529 -21.031 -15.695 1 63.16 136 LYS B N 1
ATOM 2264 C CA . LYS B 1 136 ? 4.641 -21.969 -15.836 1 63.16 136 LYS B CA 1
ATOM 2265 C C . LYS B 1 136 ? 5.727 -21.688 -14.797 1 63.16 136 LYS B C 1
ATOM 2267 O O . LYS B 1 136 ? 5.828 -20.578 -14.281 1 63.16 136 LYS B O 1
ATOM 2272 N N . SER B 1 137 ? 6.496 -22.719 -14.25 1 54.16 137 SER B N 1
ATOM 2273 C CA . SER B 1 137 ? 7.465 -22.75 -13.164 1 54.16 137 SER B CA 1
ATOM 2274 C C . SER B 1 137 ? 8.477 -21.609 -13.297 1 54.16 137 SER B C 1
ATOM 2276 O O . SER B 1 137 ? 8.75 -21.141 -14.406 1 54.16 137 SER B O 1
ATOM 2278 N N . PHE B 1 138 ? 8.711 -20.828 -12.281 1 48 138 PHE B N 1
ATOM 2279 C CA . PHE B 1 138 ? 9.812 -19.891 -12.172 1 48 138 PHE B CA 1
ATOM 2280 C C . PHE B 1 138 ? 11.086 -20.469 -12.773 1 48 138 PHE B C 1
ATOM 2282 O O . PHE B 1 138 ? 11.5 -21.578 -12.422 1 48 138 PHE B O 1
ATOM 2289 N N . LYS B 1 139 ? 11.336 -20.25 -14.102 1 43.16 139 LYS B N 1
ATOM 2290 C CA . LYS B 1 139 ? 12.664 -20.688 -14.508 1 43.16 139 LYS B CA 1
ATOM 2291 C C . LYS B 1 139 ? 13.75 -19.891 -13.781 1 43.16 139 LYS B C 1
ATOM 2293 O O . LYS B 1 139 ? 13.742 -18.656 -13.812 1 43.16 139 LYS B O 1
ATOM 2298 N N . PRO B 1 140 ? 14.562 -20.406 -12.875 1 36.97 140 PRO B N 1
ATOM 2299 C CA . PRO B 1 140 ? 15.711 -19.672 -12.344 1 36.97 140 PRO B CA 1
ATOM 2300 C C . PRO B 1 140 ? 16.484 -18.922 -13.422 1 36.97 140 PRO B C 1
ATOM 2302 O O . PRO B 1 140 ? 16.469 -19.328 -14.586 1 36.97 140 PRO B O 1
ATOM 2305 N N . PRO B 1 141 ? 16.656 -17.516 -13.203 1 34.88 141 PRO B N 1
ATOM 2306 C CA . PRO B 1 141 ? 17.5 -16.938 -14.25 1 34.88 141 PRO B CA 1
ATOM 2307 C C . PRO B 1 141 ? 18.656 -17.859 -14.664 1 34.88 141 PRO B C 1
ATOM 2309 O O . PRO B 1 141 ? 19.219 -18.562 -13.82 1 34.88 141 PRO B O 1
ATOM 2312 N N . LYS B 1 142 ? 18.875 -18.062 -16.094 1 33.06 142 LYS B N 1
ATOM 2313 C CA . LYS B 1 142 ? 20.094 -18.734 -16.547 1 33.06 142 LYS B CA 1
ATOM 2314 C C . LYS B 1 142 ? 21.344 -17.984 -16.078 1 33.06 142 LYS B C 1
ATOM 2316 O O . LYS B 1 142 ? 21.375 -16.75 -16.062 1 33.06 142 LYS B O 1
#

Secondary structure (DSSP, 8-state):
----S---TT----GGGSTTTTTTT-SSSSPBPPHHHHHHTHHHHHHHHHHHH-TTS-GGG--EEEEEEEEEEEE-S--BTT-EEEEEEEEEEEEEEGGGTEEEEEEEEEEEEE-TT---EEEEEEEEEEEEEE-S------/----S---TT----GGGSTTTTTTT-SSSSPBPPHHHHHHTHHHHHHHHHHHH-TTS-GGG--EEEEEEEEEEEE-S--BTT-EEEEEEEEEEEEEEGGGTEEEEEEEEEEEEE-TT---EEEEEEEEEEEEEE-S------

Radius of gyration: 19.87 Å; Cα contacts (8 Å, |Δi|>4): 533; chains: 2; bounding box: 53×54×46 Å

Sequence (284 aa):
MRITNKKSLTGDHNWIHKYDAKERGSPFEDAIAHGLLTLSFTPTMLYEVIMRNFNALPLKQMKSTVNYGYDKIRFISPVLVNNSIRGKFEIKSVLKNDNQNSIRIIWQITIETKHRDSEEIKQAAIVENVALINYKSFKPPKMRITNKKSLTGDHNWIHKYDAKERGSPFEDAIAHGLLTLSFTPTMLYEVIMRNFNALPLKQMKSTVNYGYDKIRFISPVLVNNSIRGKFEIKSVLKNDNQNSIRIIWQITIETKHRDSEEIKQAAIVENVALINYKSFKPPK

InterPro domains:
  IPR002539 MaoC-like dehydratase domain [PF01575] (9-98)
  IPR029069 HotDog domain superfamily [SSF54637] (8-115)

pLDDT: mean 80.72, std 19.93, range [22.06, 98.75]

Foldseek 3Di:
DDPPPDCPPVVPPDLLQDQCNVVVPDPDPGRFDDPVVVVVCVVVLVVVVCVVPPVPPCCVQFPDKDFPDWPDKDFDDTAGPPWDKDKDKDWPDWDDDVVQQKIKTWIWMWMWTDDPPDPDIDTGMITITIMITHRHDPDPDD/DDPPPDCPPVVPPDLLQDQCNVVVPDPDPGRFDDPVVVVVCVVVLVVVVCVVPPVPPCCVQFPDKDFPDWPDKDFDDTDGPPWDKDKDKDWPDWDDDVVQQKIKTWIWMWMWTDDPPDPDIDTGMITITIMITHRHDPDPDD

Solvent-accessible surface area (backbone atoms only — not comparable to full-atom values): 15841 Å² total; per-residue (Å²): 132,80,84,61,94,61,77,50,89,33,60,66,79,57,57,55,57,30,84,60,14,39,81,74,64,44,90,42,94,51,19,35,52,54,64,64,59,63,55,50,44,49,64,28,53,49,50,52,50,45,57,69,70,39,71,70,53,73,52,83,44,52,68,44,78,41,75,40,30,28,61,33,35,37,52,70,37,85,44,42,64,85,38,50,73,48,78,44,83,42,81,72,44,78,45,79,36,75,91,68,39,28,35,38,35,34,35,40,34,40,33,31,32,32,46,80,89,46,92,56,74,42,63,26,30,40,35,31,37,34,34,35,40,26,48,54,76,84,70,66,85,131,132,81,81,61,92,63,77,50,88,32,60,66,81,58,57,54,55,30,84,61,13,39,81,74,64,45,91,40,95,49,18,33,52,54,63,65,60,64,54,49,44,47,64,28,53,49,48,52,51,44,56,69,70,41,70,72,52,75,52,83,44,51,68,46,77,42,77,41,30,28,62,32,36,37,52,69,37,86,44,42,64,85,39,50,74,48,78,45,83,41,81,73,46,78,45,80,36,75,92,70,38,30,34,40,35,32,35,40,34,40,32,31,30,32,46,80,90,44,90,56,76,41,62,25,30,43,36,31,37,32,34,35,40,26,49,54,77,83,71,67,84,129

Organism: Reticulomyxa filosa (NCBI:txid46433)